Protein AF-00000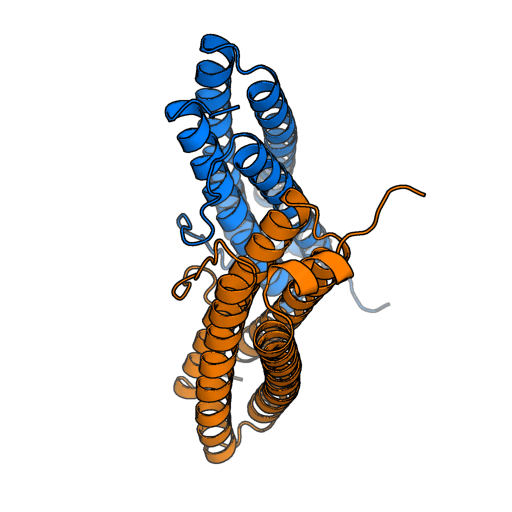00084934058 (afdb_homodimer)

Solvent-accessible surface area (backbone atoms only — not comparable to full-atom values): 16141 Å² total; per-residue (Å²): 104,80,53,56,67,71,56,51,49,43,48,38,51,51,30,17,47,25,54,24,46,24,42,32,28,42,51,50,16,51,53,29,41,75,72,50,30,46,58,53,14,55,52,34,38,51,52,18,52,53,28,47,52,52,31,49,55,43,40,52,52,32,45,63,25,70,46,78,67,58,72,69,57,60,59,88,53,56,80,44,93,45,71,68,44,34,43,51,38,54,38,50,56,38,53,53,45,45,54,53,32,55,57,39,32,54,54,22,52,75,68,65,37,55,69,62,23,50,52,35,51,54,52,39,56,50,40,52,51,52,40,52,52,37,53,50,54,52,49,50,29,70,72,59,34,62,69,57,45,48,62,73,30,48,74,72,88,128,104,82,52,54,68,70,56,52,49,43,49,39,50,51,32,16,47,24,54,26,45,25,42,33,28,43,52,50,15,52,51,31,41,75,72,49,30,46,58,53,16,53,53,34,39,51,52,18,52,51,29,47,51,52,30,50,54,41,40,52,52,32,44,65,25,70,46,78,67,58,71,69,57,62,59,88,55,58,80,44,93,46,71,68,44,33,44,51,37,54,36,49,55,37,53,53,45,45,53,53,34,54,58,36,31,54,54,21,52,75,69,65,38,57,70,63,22,52,53,35,51,54,51,38,56,50,40,52,51,53,40,51,52,37,53,51,52,52,50,50,29,71,74,58,34,64,69,57,45,51,61,73,31,47,75,72,90,128

Organism: Streptomyces venezuelae (strain ATCC 10712 / CBS 650.69 / DSM 40230 / JCM 4526 / NBRC 13096 / PD 04745) (NCBI:txid953739)

Secondary structure (DSSP, 8-state):
-PPPHHHHHHHHHHHHHHHHHHHHHHHHHHHHHHTT-HHHHHHHHHHHHHHHHHHHHHHHHHHHTT-----S---PPP--SSHHHHHHHHHHHHHHHHHHHHHHHHHHHHTT-HHHHHHHHHHHHHHHHHHHHHHHHHHHHHHH-HHHHHHTT-----/-PPPHHHHHHHHHHHHHHHHHHHHHHHHHHHHHHTT-HHHHHHHHHHHHHHHHHHHHHHHHHHHTT-----S---PPP--SSHHHHHHHHHHHHHHHHHHHHHHHHHHHHTT-HHHHHHHHHHHHHHHHHHHHHHHHHHHHHHH-HHHHHHTT-----

Nearest PDB structures (foldseek):
  4am2-assembly1_A  TM=9.867E-01  e=5.322E-14  Blastochloris viridis
  5d8r-assembly1_B-2  TM=9.868E-01  e=1.430E-13  Pseudomonas aeruginosa PAO1
  3fvb-assembly1_A  TM=9.922E-01  e=1.502E-13  Brucella abortus 2308
  8sqq-assembly1_A  TM=9.913E-01  e=1.742E-13  Brucella abortus 2308
  1jgc-assembly1_A  TM=9.912E-01  e=2.856E-13  Rhodobacter capsulatus

Sequence (316 aa):
MQGDPEVLEFLNEQLTGELTAINQYWLHYRIQDNKGWTKLAKYTREESIDEMKHADKLTERILMLDGLPNYQRLFHVRVGQTITEMFQADRQVEVEAIDRLKRGIEVMRAKGDITSANLFEEILADEEHHIDYLDTQLELIESLGEALYISTLIEQPSMQGDPEVLEFLNEQLTGELTAINQYWLHYRIQDNKGWTKLAKYTREESIDEMKHADKLTERILMLDGLPNYQRLFHVRVGQTITEMFQADRQVEVEAIDRLKRGIEVMRAKGDITSANLFEEILADEEHHIDYLDTQLELIESLGEALYISTLIEQPS

Radius of gyration: 21.14 Å; Cα contacts (8 Å, |Δi|>4): 412; chains: 2; bounding box: 51×58×50 Å

Structure (mmCIF, N/CA/C/O backbone):
data_AF-0000000084934058-model_v1
#
loop_
_entity.id
_entity.type
_entity.pdbx_description
1 polymer Bacterioferritin
#
loop_
_atom_site.group_PDB
_atom_site.id
_atom_site.type_symbol
_atom_site.label_atom_id
_atom_site.label_alt_id
_atom_site.label_comp_id
_atom_site.label_asym_id
_atom_site.label_entity_id
_atom_site.label_seq_id
_atom_site.pdbx_PDB_ins_code
_atom_site.Cartn_x
_atom_site.Cartn_y
_atom_site.Cartn_z
_atom_site.occupancy
_atom_site.B_iso_or_equiv
_atom_site.auth_seq_id
_atom_site.auth_comp_id
_atom_site.auth_asym_id
_atom_site.auth_atom_id
_atom_site.pdbx_PDB_model_num
ATOM 1 N N . MET A 1 1 ? -9.562 22.734 12.711 1 66.88 1 MET A N 1
ATOM 2 C CA . MET A 1 1 ? -10.703 22.188 13.445 1 66.88 1 MET A CA 1
ATOM 3 C C . MET A 1 1 ? -10.398 20.797 13.969 1 66.88 1 MET A C 1
ATOM 5 O O . MET A 1 1 ? -9.789 19.984 13.273 1 66.88 1 MET A O 1
ATOM 9 N N . GLN A 1 2 ? -10.406 20.656 15.25 1 86.88 2 GLN A N 1
ATOM 10 C CA . GLN A 1 2 ? -10.055 19.406 15.891 1 86.88 2 GLN A CA 1
ATOM 11 C C . GLN A 1 2 ? -11.156 18.359 15.711 1 86.88 2 GLN A C 1
ATOM 13 O O . GLN A 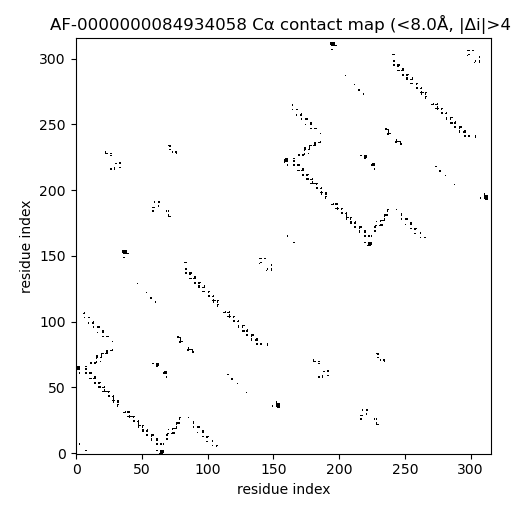1 2 ? -12.328 18.641 16 1 86.88 2 GLN A O 1
ATOM 18 N N . GLY A 1 3 ? -10.766 17.297 15.078 1 89.94 3 GLY A N 1
ATOM 19 C CA . GLY A 1 3 ? -11.734 16.25 14.797 1 89.94 3 GLY A CA 1
ATOM 20 C C . GLY A 1 3 ? -12.242 15.547 16.047 1 89.94 3 GLY A C 1
ATOM 21 O O . GLY A 1 3 ? -11.523 15.453 17.031 1 89.94 3 GLY A O 1
ATOM 22 N N . ASP A 1 4 ? -13.555 15.234 16.031 1 97.44 4 ASP A N 1
ATOM 23 C CA . ASP A 1 4 ? -14.117 14.383 17.078 1 97.44 4 ASP A CA 1
ATOM 24 C C . ASP A 1 4 ? -13.375 13.055 17.156 1 97.44 4 ASP A C 1
ATOM 26 O O . ASP A 1 4 ? -13.141 12.398 16.141 1 97.44 4 ASP A O 1
ATOM 30 N N . PRO A 1 5 ? -12.969 12.648 18.375 1 97.81 5 PRO A N 1
ATOM 31 C CA . PRO A 1 5 ? -12.156 11.445 18.516 1 97.81 5 PRO A CA 1
ATOM 32 C C . PRO A 1 5 ? -12.844 10.195 17.953 1 97.81 5 PRO A C 1
ATOM 34 O O . PRO A 1 5 ? -12.188 9.328 17.375 1 97.81 5 PRO A O 1
ATOM 37 N N . GLU A 1 6 ? -14.117 10.086 18.172 1 98.44 6 GLU A N 1
ATOM 38 C CA . GLU A 1 6 ? -14.828 8.914 17.672 1 98.44 6 GLU A CA 1
ATOM 39 C C . GLU A 1 6 ? -14.898 8.914 16.141 1 98.44 6 GLU A C 1
ATOM 41 O O . GLU A 1 6 ? -14.797 7.863 15.516 1 98.44 6 GLU A O 1
ATOM 46 N N . VAL A 1 7 ? -15.086 10.078 15.531 1 98.62 7 VAL A N 1
ATOM 47 C CA . VAL A 1 7 ? -15.086 10.211 14.078 1 98.62 7 VAL A CA 1
ATOM 48 C C . VAL A 1 7 ? -13.711 9.828 13.523 1 98.62 7 VAL A C 1
ATOM 50 O O . VAL A 1 7 ? -13.617 9.062 12.562 1 98.62 7 VAL A O 1
ATOM 53 N N . LEU A 1 8 ? -12.641 10.297 14.195 1 98.69 8 LEU A N 1
ATOM 54 C CA . LEU A 1 8 ? -11.281 10 13.758 1 98.69 8 LEU A CA 1
ATOM 55 C C . LEU A 1 8 ? -11 8.5 13.852 1 98.69 8 LEU A C 1
ATOM 57 O O . LEU A 1 8 ? -10.281 7.945 13.016 1 98.69 8 LEU A O 1
ATOM 61 N N . GLU A 1 9 ? -11.578 7.898 14.828 1 98.62 9 GLU A N 1
ATOM 62 C CA . GLU A 1 9 ? -11.414 6.457 14.969 1 98.62 9 GLU A CA 1
ATOM 63 C C . GLU A 1 9 ? -12.039 5.707 13.797 1 98.62 9 GLU A C 1
ATOM 65 O O . GLU A 1 9 ? -11.445 4.777 13.25 1 98.62 9 GLU A O 1
ATOM 70 N N . PHE A 1 10 ? -13.219 6.102 13.391 1 98.81 10 PHE A N 1
ATOM 71 C CA . PHE A 1 10 ? -13.891 5.477 12.258 1 98.81 10 PHE A CA 1
ATOM 72 C C . PHE A 1 10 ? -13.125 5.727 10.961 1 98.81 10 PHE A C 1
ATOM 74 O O . PHE A 1 10 ? -12.992 4.832 10.133 1 98.81 10 PHE A O 1
ATOM 81 N N . LEU A 1 11 ? -12.664 6.945 10.766 1 98.88 11 LEU A N 1
ATOM 82 C CA . LEU A 1 11 ? -11.883 7.262 9.578 1 98.88 11 LEU A CA 1
ATOM 83 C C . LEU A 1 11 ? -10.641 6.383 9.492 1 98.88 11 LEU A C 1
ATOM 85 O O . LEU A 1 11 ? -10.359 5.805 8.438 1 98.88 11 LEU A O 1
ATOM 89 N N . ASN A 1 12 ? -10 6.223 10.602 1 98.88 12 ASN A N 1
ATOM 90 C CA . ASN A 1 12 ? -8.781 5.422 10.609 1 98.88 12 ASN A CA 1
ATOM 91 C C . ASN A 1 12 ? -9.086 3.934 10.469 1 98.88 12 ASN A C 1
ATOM 93 O O . ASN A 1 12 ? -8.312 3.191 9.859 1 98.88 12 ASN A O 1
ATOM 97 N N . GLU A 1 13 ? -10.18 3.49 11.031 1 98.88 13 GLU A N 1
ATOM 98 C CA . GLU A 1 13 ? -10.562 2.094 10.844 1 98.88 13 GLU A CA 1
ATOM 99 C C . GLU A 1 13 ? -10.852 1.786 9.375 1 98.88 13 GLU A C 1
ATOM 101 O O . GLU A 1 13 ? -10.43 0.749 8.859 1 98.88 13 GLU A O 1
ATOM 106 N N . GLN A 1 14 ? -11.562 2.676 8.758 1 98.94 14 GLN A N 1
ATOM 107 C CA . GLN A 1 14 ? -11.836 2.479 7.34 1 98.94 14 GLN A CA 1
ATOM 108 C C . GLN A 1 14 ? -10.562 2.578 6.512 1 98.94 14 GLN A C 1
ATOM 110 O O . GLN A 1 14 ? -10.398 1.86 5.52 1 98.94 14 GLN A O 1
ATOM 115 N N . LEU A 1 15 ? -9.641 3.502 6.895 1 98.94 15 LEU A N 1
ATOM 116 C CA . LEU A 1 15 ? -8.336 3.57 6.234 1 98.94 15 LEU A CA 1
ATOM 117 C C . LEU A 1 15 ? -7.613 2.229 6.32 1 98.94 15 LEU A C 1
ATOM 119 O O . LEU A 1 15 ? -7.109 1.727 5.312 1 98.94 15 LEU A O 1
ATOM 123 N N . THR A 1 16 ? -7.633 1.639 7.5 1 98.88 16 THR A N 1
ATOM 124 C CA . THR A 1 16 ? -7.039 0.318 7.672 1 98.88 16 THR A CA 1
ATOM 125 C C . THR A 1 16 ? -7.688 -0.695 6.738 1 98.88 16 THR A C 1
ATOM 127 O O . THR A 1 16 ? -7 -1.52 6.129 1 98.88 16 THR A O 1
ATOM 130 N N . GLY A 1 17 ? -8.992 -0.606 6.645 1 98.81 17 GLY A N 1
ATOM 131 C CA . GLY A 1 17 ? -9.711 -1.473 5.73 1 98.81 17 GLY A CA 1
ATOM 132 C C . GLY A 1 17 ? -9.297 -1.29 4.281 1 98.81 17 GLY A C 1
ATOM 133 O O . GLY A 1 17 ? -9.086 -2.27 3.562 1 98.81 17 GLY A O 1
ATOM 134 N N . GLU A 1 18 ? -9.164 -0.07 3.857 1 98.94 18 GLU A N 1
ATOM 135 C CA . GLU A 1 18 ? -8.773 0.211 2.48 1 98.94 18 GLU A CA 1
ATOM 136 C C . GLU A 1 18 ? -7.344 -0.257 2.207 1 98.94 18 GLU A C 1
ATOM 138 O O . GLU A 1 18 ? -7.07 -0.844 1.159 1 98.94 18 GLU A O 1
ATOM 143 N N . LEU A 1 19 ? -6.426 0.036 3.139 1 98.81 19 LEU A N 1
ATOM 144 C CA . LEU A 1 19 ? -5.047 -0.422 2.99 1 98.81 19 LEU A CA 1
ATOM 145 C C . LEU A 1 19 ? -4.992 -1.94 2.867 1 98.81 19 LEU A C 1
ATOM 147 O O . LEU A 1 19 ? -4.227 -2.475 2.061 1 98.81 19 LEU A O 1
ATOM 151 N N . THR A 1 20 ? -5.809 -2.656 3.605 1 98.88 20 THR A N 1
ATOM 152 C CA . THR A 1 20 ? -5.91 -4.109 3.525 1 98.88 20 THR A CA 1
ATOM 153 C C . THR A 1 20 ? -6.418 -4.539 2.152 1 98.88 20 THR A C 1
ATOM 155 O O . THR A 1 20 ? -5.848 -5.434 1.524 1 98.88 20 THR A O 1
ATOM 158 N N . ALA A 1 21 ? -7.488 -3.857 1.722 1 98.81 21 ALA A N 1
ATOM 159 C CA . ALA A 1 21 ? -8.094 -4.184 0.432 1 98.81 21 ALA A CA 1
ATOM 160 C C . ALA A 1 21 ? -7.109 -3.939 -0.71 1 98.81 21 ALA A C 1
ATOM 162 O O . ALA A 1 21 ? -7.031 -4.734 -1.649 1 98.81 21 ALA A O 1
ATOM 163 N N . ILE A 1 22 ? -6.359 -2.859 -0.662 1 98.75 22 ILE A N 1
ATOM 164 C CA . ILE A 1 22 ? -5.355 -2.541 -1.668 1 98.75 22 ILE A CA 1
ATOM 165 C C . ILE A 1 22 ? -4.375 -3.705 -1.809 1 98.75 22 ILE A C 1
ATOM 167 O O . ILE A 1 22 ? -4.148 -4.203 -2.914 1 98.75 22 ILE A O 1
ATOM 171 N N . ASN A 1 23 ? -3.855 -4.137 -0.67 1 98.62 23 ASN A N 1
ATOM 172 C CA . ASN A 1 23 ? -2.875 -5.219 -0.667 1 98.62 23 ASN A CA 1
ATOM 173 C C . ASN A 1 23 ? -3.479 -6.523 -1.179 1 98.62 23 ASN A C 1
ATOM 175 O O . ASN A 1 23 ? -2.854 -7.234 -1.969 1 98.62 23 ASN A O 1
ATOM 179 N N . GLN A 1 24 ? -4.668 -6.832 -0.733 1 98.75 24 GLN A N 1
ATOM 180 C CA . GLN A 1 24 ? -5.34 -8.062 -1.119 1 98.75 24 GLN A CA 1
ATOM 181 C C . GLN A 1 24 ? -5.613 -8.094 -2.621 1 98.75 24 GLN A C 1
ATOM 183 O O . GLN A 1 24 ? -5.281 -9.07 -3.297 1 98.75 24 GLN A O 1
ATOM 188 N N . TYR A 1 25 ? -6.18 -6.996 -3.154 1 98.69 25 TYR A N 1
ATOM 189 C CA . TYR A 1 25 ? -6.477 -6.906 -4.578 1 98.69 25 TYR A CA 1
ATOM 190 C C . TYR A 1 25 ? -5.199 -6.961 -5.406 1 98.69 25 TYR A C 1
ATOM 192 O O . TYR A 1 25 ? -5.164 -7.59 -6.465 1 98.69 25 TYR A O 1
ATOM 200 N N . TRP A 1 26 ? -4.188 -6.293 -4.969 1 98.44 26 TRP A N 1
ATOM 201 C CA . TRP A 1 26 ? -2.943 -6.285 -5.73 1 98.44 26 TRP A CA 1
ATOM 202 C C . TRP A 1 26 ? -2.344 -7.688 -5.805 1 98.44 26 TRP A C 1
ATOM 204 O O . TRP A 1 26 ? -1.904 -8.125 -6.871 1 98.44 26 TRP A O 1
ATOM 214 N N . LEU A 1 27 ? -2.328 -8.375 -4.664 1 98.56 27 LEU A N 1
ATOM 215 C CA . LEU A 1 27 ? -1.787 -9.734 -4.652 1 98.56 27 LEU A CA 1
ATOM 216 C C . LEU A 1 27 ? -2.609 -10.648 -5.551 1 98.56 27 LEU A C 1
ATOM 218 O O . LEU A 1 27 ? -2.051 -11.422 -6.336 1 98.56 27 LEU A O 1
ATOM 222 N N . HIS A 1 28 ? -3.945 -10.555 -5.473 1 98.69 28 HIS A N 1
ATOM 223 C CA . HIS A 1 28 ? -4.793 -11.359 -6.34 1 98.69 28 HIS A CA 1
ATOM 224 C C . HIS A 1 28 ? -4.547 -11.031 -7.809 1 98.69 28 HIS A C 1
ATOM 226 O O . HIS A 1 28 ? -4.469 -11.938 -8.648 1 98.69 28 HIS A O 1
ATOM 232 N N . TYR A 1 29 ? -4.473 -9.719 -8.133 1 98.5 29 TYR A N 1
ATOM 233 C CA . TYR A 1 29 ? -4.133 -9.297 -9.492 1 98.5 29 TYR A CA 1
ATOM 234 C C . TYR A 1 29 ? -2.875 -10.008 -9.977 1 98.5 29 TYR A C 1
ATOM 236 O O . TYR A 1 29 ? -2.867 -10.594 -11.07 1 98.5 29 TYR A O 1
ATOM 244 N N . ARG A 1 30 ? -1.831 -10.094 -9.195 1 98.19 30 ARG A N 1
ATOM 245 C CA . ARG A 1 30 ? -0.552 -10.648 -9.625 1 98.19 30 ARG A CA 1
ATOM 246 C C . ARG A 1 30 ? -0.625 -12.164 -9.742 1 98.19 30 ARG A C 1
ATOM 248 O O . ARG A 1 30 ? -0.029 -12.75 -10.648 1 98.19 30 ARG A O 1
ATOM 255 N N . ILE A 1 31 ? -1.336 -12.805 -8.812 1 97.75 31 ILE A N 1
ATOM 256 C CA . ILE A 1 31 ? -1.532 -14.242 -8.922 1 97.75 31 ILE A CA 1
ATOM 257 C C . ILE A 1 31 ? -2.293 -14.57 -10.203 1 97.75 31 ILE A C 1
ATOM 259 O O . ILE A 1 31 ? -1.902 -15.469 -10.953 1 97.75 31 ILE A O 1
ATOM 263 N N . GLN A 1 32 ? -3.379 -13.797 -10.461 1 96.88 32 GLN A N 1
ATOM 264 C CA . GLN A 1 32 ? -4.176 -13.992 -11.672 1 96.88 32 GLN A CA 1
ATOM 265 C C . GLN A 1 32 ? -3.328 -13.805 -12.922 1 96.88 32 GLN A C 1
ATOM 267 O O . GLN A 1 32 ? -3.398 -14.609 -13.852 1 96.88 32 GLN A O 1
ATOM 272 N N . ASP A 1 33 ? -2.58 -12.766 -12.914 1 96 33 ASP A N 1
ATOM 273 C CA . ASP A 1 33 ? -1.712 -12.477 -14.047 1 96 33 ASP A CA 1
ATOM 274 C C . ASP A 1 33 ? -0.703 -13.602 -14.266 1 96 33 ASP A C 1
ATOM 276 O O . ASP A 1 33 ? -0.488 -14.047 -15.398 1 96 33 ASP A O 1
ATOM 280 N N . ASN A 1 34 ? -0.117 -14.117 -13.188 1 95.31 34 ASN A N 1
ATOM 281 C CA . ASN A 1 34 ? 0.865 -15.195 -13.234 1 95.31 34 ASN A CA 1
ATOM 282 C C . ASN A 1 34 ? 0.249 -16.484 -13.75 1 95.31 34 ASN A C 1
ATOM 284 O O . ASN A 1 34 ? 0.932 -17.297 -14.383 1 95.31 34 ASN A O 1
ATOM 288 N N . LYS A 1 35 ? -1.025 -16.625 -13.531 1 93.81 35 LYS A N 1
ATOM 289 C CA . LYS A 1 35 ? -1.731 -17.828 -13.945 1 93.81 35 LYS A CA 1
ATOM 290 C C . LYS A 1 35 ? -2.271 -17.688 -15.367 1 93.81 35 LYS A C 1
ATOM 292 O O . LYS A 1 35 ? -2.896 -18.609 -15.891 1 93.81 35 LYS A O 1
ATOM 297 N N . GLY A 1 36 ? -2.145 -16.531 -15.953 1 93.38 36 GLY A N 1
ATOM 298 C CA . GLY A 1 36 ? -2.559 -16.312 -17.328 1 93.38 36 GLY A CA 1
ATOM 299 C C . GLY A 1 36 ? -3.994 -15.844 -17.453 1 93.38 36 GLY A C 1
ATOM 300 O O . GLY A 1 36 ? -4.547 -15.805 -18.547 1 93.38 36 GLY A O 1
ATOM 301 N N . TRP A 1 37 ? -4.625 -15.5 -16.297 1 94.12 37 TRP A N 1
ATOM 302 C CA . TRP A 1 37 ? -5.977 -14.945 -16.328 1 94.12 37 TRP A CA 1
ATOM 303 C C . TRP A 1 37 ? -5.945 -13.438 -16.531 1 94.12 37 TRP A C 1
ATOM 305 O O . TRP A 1 37 ? -6.461 -12.68 -15.703 1 94.12 37 TRP A O 1
ATOM 315 N N . THR A 1 38 ? -5.477 -12.969 -17.672 1 94 38 THR A N 1
ATOM 316 C CA . THR A 1 38 ? -5.008 -11.602 -17.859 1 94 38 THR A CA 1
ATOM 317 C C . THR A 1 38 ? -6.176 -10.625 -17.859 1 94 38 THR A C 1
ATOM 319 O O . THR A 1 38 ? -6.059 -9.5 -17.359 1 94 38 THR A O 1
ATOM 322 N N . LYS A 1 39 ? -7.293 -11.008 -18.438 1 94.19 39 LYS A N 1
ATOM 323 C CA . LYS A 1 39 ? -8.453 -10.125 -18.438 1 94.19 39 LYS A CA 1
ATOM 324 C C . LYS A 1 39 ? -8.953 -9.875 -17.016 1 94.19 39 LYS A C 1
ATOM 326 O O . LYS A 1 39 ? -9.234 -8.734 -16.641 1 94.19 39 LYS A O 1
ATOM 331 N N . LEU A 1 40 ? -9.016 -10.906 -16.281 1 96.31 40 LEU A N 1
ATOM 332 C CA . LEU A 1 40 ? -9.422 -10.805 -14.891 1 96.31 40 LEU A CA 1
ATOM 333 C C . LEU A 1 40 ? -8.406 -10 -14.086 1 96.31 40 LEU A C 1
ATOM 335 O O . LEU A 1 40 ? -8.789 -9.172 -13.258 1 96.31 40 LEU A O 1
ATOM 339 N N . ALA A 1 41 ? -7.145 -10.273 -14.336 1 96.88 41 ALA A N 1
ATOM 340 C CA . ALA A 1 41 ? -6.066 -9.578 -13.641 1 96.88 41 ALA A CA 1
ATOM 341 C C . ALA A 1 41 ? -6.176 -8.07 -13.844 1 96.88 41 ALA A C 1
ATOM 343 O O . ALA A 1 41 ? -5.996 -7.293 -12.898 1 96.88 41 ALA A O 1
ATOM 344 N N . LYS A 1 42 ? -6.473 -7.652 -15.031 1 96.69 42 LYS A N 1
ATOM 345 C CA . LYS A 1 42 ? -6.613 -6.234 -15.344 1 96.69 42 LYS A CA 1
ATOM 346 C C . LYS A 1 42 ? -7.738 -5.602 -14.531 1 96.69 42 LYS A C 1
ATOM 348 O O . LYS A 1 42 ? -7.586 -4.496 -14.008 1 96.69 42 LYS A O 1
ATOM 353 N N . TYR A 1 43 ? -8.836 -6.289 -14.453 1 97.25 43 TYR A N 1
ATOM 354 C CA . TYR A 1 43 ? -9.961 -5.777 -13.672 1 97.25 43 TYR A CA 1
ATOM 355 C C . TYR A 1 43 ? -9.609 -5.688 -12.195 1 97.25 43 TYR A C 1
ATOM 357 O O . TYR A 1 43 ? -9.891 -4.68 -11.539 1 97.25 43 TYR A O 1
ATOM 365 N N . THR A 1 44 ? -9 -6.762 -11.664 1 98.19 44 THR A N 1
ATOM 366 C CA . THR A 1 44 ? -8.617 -6.812 -10.258 1 98.19 44 THR A CA 1
ATOM 367 C C . THR A 1 44 ? -7.629 -5.699 -9.93 1 98.19 44 THR A C 1
ATOM 369 O O . THR A 1 44 ? -7.719 -5.074 -8.867 1 98.19 44 THR A O 1
ATOM 372 N N . ARG A 1 45 ? -6.738 -5.426 -10.797 1 98.06 45 ARG A N 1
ATOM 373 C CA . ARG A 1 45 ? -5.801 -4.316 -10.633 1 98.06 45 ARG A CA 1
ATOM 374 C C . ARG A 1 45 ? -6.543 -2.988 -10.508 1 98.06 45 ARG A C 1
ATOM 376 O O . ARG A 1 45 ? -6.223 -2.174 -9.641 1 98.06 45 ARG A O 1
ATOM 383 N N . GLU A 1 46 ? -7.496 -2.789 -11.352 1 98.31 46 GLU A N 1
ATOM 384 C CA . GLU A 1 46 ? -8.289 -1.56 -11.312 1 98.31 46 GLU A CA 1
ATOM 385 C C . GLU A 1 46 ? -9.039 -1.426 -9.992 1 98.31 46 GLU A C 1
ATOM 387 O O . GLU A 1 46 ? -9.227 -0.316 -9.492 1 98.31 46 GLU A O 1
ATOM 392 N N . GLU A 1 47 ? -9.5 -2.553 -9.461 1 98 47 GLU A N 1
ATOM 393 C CA . GLU A 1 47 ? -10.148 -2.521 -8.156 1 98 47 GLU A CA 1
ATOM 394 C C . GLU A 1 47 ? -9.172 -2.064 -7.07 1 98 47 GLU A C 1
ATOM 396 O O . GLU A 1 47 ? -9.547 -1.318 -6.164 1 98 47 GLU A O 1
ATOM 401 N N . SER A 1 48 ? -7.93 -2.545 -7.137 1 98.25 48 SER A N 1
ATOM 402 C CA . SER A 1 48 ? -6.91 -2.119 -6.184 1 98.25 48 SER A CA 1
ATOM 403 C C . SER A 1 48 ? -6.668 -0.617 -6.27 1 98.25 48 SER A C 1
ATOM 405 O O . SER A 1 48 ? -6.5 0.049 -5.246 1 98.25 48 SER A O 1
ATOM 407 N N . ILE A 1 49 ? -6.684 -0.061 -7.465 1 97.75 49 ILE A N 1
ATOM 408 C CA . ILE A 1 49 ? -6.48 1.366 -7.688 1 97.75 49 ILE A CA 1
ATOM 409 C C . ILE A 1 49 ? -7.648 2.152 -7.094 1 97.75 49 ILE A C 1
ATOM 411 O O . ILE A 1 49 ? -7.445 3.201 -6.473 1 97.75 49 ILE A O 1
ATOM 415 N N . ASP A 1 50 ? -8.836 1.598 -7.246 1 98.19 50 ASP A N 1
ATOM 416 C CA . ASP A 1 50 ? -10.008 2.24 -6.66 1 98.19 50 ASP A CA 1
ATOM 417 C C . ASP A 1 50 ? -9.875 2.342 -5.141 1 98.19 50 ASP A C 1
ATOM 419 O O . ASP A 1 50 ? -10.188 3.377 -4.555 1 98.19 50 ASP A O 1
ATOM 423 N N . GLU A 1 51 ? -9.391 1.305 -4.52 1 98.81 51 GLU A N 1
ATOM 424 C CA . GLU A 1 51 ? -9.211 1.31 -3.07 1 98.81 51 GLU A CA 1
ATOM 425 C C . GLU A 1 51 ? -8.109 2.283 -2.656 1 98.81 51 GLU A C 1
ATOM 427 O O . GLU A 1 51 ? -8.172 2.873 -1.574 1 98.81 51 GLU A O 1
ATOM 432 N N . MET A 1 52 ? -7.133 2.463 -3.518 1 98.44 52 MET A N 1
ATOM 433 C CA . MET A 1 52 ? -6.09 3.447 -3.24 1 98.44 52 MET A CA 1
ATOM 434 C C . MET A 1 52 ? -6.664 4.859 -3.225 1 98.44 52 MET A C 1
ATOM 436 O O . MET A 1 52 ? -6.266 5.688 -2.402 1 98.44 52 MET A O 1
ATOM 440 N N . LYS A 1 53 ? -7.586 5.117 -4.109 1 98.62 53 LYS A N 1
ATOM 441 C CA . LYS A 1 53 ? -8.25 6.418 -4.117 1 98.62 53 LYS A CA 1
ATOM 442 C C . LYS A 1 53 ? -9.047 6.637 -2.838 1 98.62 53 LYS A C 1
ATOM 444 O O . LYS A 1 53 ? -9.062 7.738 -2.285 1 98.62 53 LYS A O 1
ATOM 449 N N . HIS A 1 54 ? -9.75 5.574 -2.385 1 98.88 54 HIS A N 1
ATOM 450 C CA . HIS A 1 54 ? -10.477 5.668 -1.122 1 98.88 54 HIS A CA 1
ATOM 451 C C . HIS A 1 54 ? -9.531 5.969 0.035 1 98.88 54 HIS A C 1
ATOM 453 O O . HIS A 1 54 ? -9.789 6.867 0.836 1 98.88 54 HIS A O 1
ATOM 459 N N . ALA A 1 55 ? -8.453 5.234 0.085 1 98.81 55 ALA A N 1
ATOM 460 C CA . ALA A 1 55 ? -7.465 5.43 1.146 1 98.81 55 ALA A CA 1
ATOM 461 C C . ALA A 1 55 ? -6.922 6.855 1.133 1 98.81 55 ALA A C 1
ATOM 463 O O . ALA A 1 55 ? -6.742 7.469 2.188 1 98.81 55 ALA A O 1
ATOM 464 N N . ASP A 1 56 ? -6.699 7.352 -0.043 1 98.62 56 ASP A N 1
ATOM 465 C CA . ASP A 1 56 ? -6.16 8.703 -0.194 1 98.62 56 ASP A CA 1
ATOM 466 C C . ASP A 1 56 ? -7.145 9.75 0.317 1 98.62 56 ASP A C 1
ATOM 468 O O . ASP A 1 56 ? -6.762 10.664 1.051 1 98.62 56 ASP A O 1
ATOM 472 N N . LYS A 1 57 ? -8.391 9.609 -0.039 1 98.81 57 LYS A N 1
ATOM 473 C CA . LYS A 1 57 ? -9.422 10.531 0.42 1 98.81 57 LYS A CA 1
ATOM 474 C C . LYS A 1 57 ? -9.562 10.484 1.938 1 98.81 57 LYS A C 1
ATOM 476 O O . LYS A 1 57 ? -9.727 11.523 2.584 1 98.81 57 LYS A O 1
ATOM 481 N N . LEU A 1 58 ? -9.508 9.32 2.469 1 98.94 58 LEU A N 1
ATOM 482 C CA . LEU A 1 58 ? -9.602 9.156 3.914 1 98.94 58 LEU A CA 1
ATOM 483 C C . LEU A 1 58 ? -8.422 9.828 4.609 1 98.94 58 LEU A C 1
ATOM 485 O O . LEU A 1 58 ? -8.594 10.508 5.621 1 98.94 58 LEU A O 1
ATOM 489 N N . THR A 1 59 ? -7.246 9.648 4.055 1 98.81 59 THR A N 1
ATOM 490 C CA . THR A 1 59 ? -6.035 10.227 4.621 1 98.81 59 THR A CA 1
ATOM 491 C C . THR A 1 59 ? -6.125 11.75 4.652 1 98.81 59 THR A C 1
ATOM 493 O O . THR A 1 59 ? -5.828 12.375 5.672 1 98.81 59 THR A O 1
ATOM 496 N N . GLU A 1 60 ? -6.551 12.266 3.557 1 98.19 60 GLU A N 1
ATOM 497 C CA . GLU A 1 60 ? -6.715 13.711 3.471 1 98.19 60 GLU A CA 1
ATOM 498 C C . GLU A 1 60 ? -7.695 14.219 4.523 1 98.19 60 GLU A C 1
ATOM 500 O O . GLU A 1 60 ? -7.43 15.211 5.203 1 98.19 60 GLU A O 1
ATOM 505 N N . ARG A 1 61 ? -8.812 13.555 4.695 1 98.81 61 ARG A N 1
ATOM 506 C CA . ARG A 1 61 ? -9.836 13.977 5.652 1 98.81 61 ARG A CA 1
ATOM 507 C C . ARG A 1 61 ? -9.305 13.922 7.078 1 98.81 61 ARG A C 1
ATOM 509 O O . ARG A 1 61 ? -9.539 14.844 7.867 1 98.81 61 ARG A O 1
ATOM 516 N N . ILE A 1 62 ? -8.578 12.883 7.395 1 98.75 62 ILE A N 1
ATOM 517 C CA . ILE A 1 62 ? -8.016 12.719 8.727 1 98.75 62 ILE A CA 1
ATOM 518 C C . ILE A 1 62 ? -7.059 13.875 9.023 1 98.75 62 ILE A C 1
ATOM 520 O O . ILE A 1 62 ? -7.113 14.477 10.102 1 98.75 62 ILE A O 1
ATOM 524 N N . LEU A 1 63 ? -6.227 14.203 8.055 1 98 63 LEU A N 1
ATOM 525 C CA . LEU A 1 63 ? -5.258 15.281 8.227 1 98 63 LEU A CA 1
ATOM 526 C C . LEU A 1 63 ? -5.961 16.625 8.375 1 98 63 LEU A C 1
ATOM 528 O O . LEU A 1 63 ? -5.566 17.453 9.203 1 98 63 LEU A O 1
ATOM 532 N N . MET A 1 64 ? -6.984 16.812 7.645 1 97.06 64 MET A N 1
ATOM 533 C CA . MET A 1 64 ? -7.738 18.062 7.723 1 97.06 64 MET A CA 1
ATOM 534 C C . MET A 1 64 ? -8.352 18.234 9.102 1 97.06 64 MET A C 1
ATOM 536 O O . MET A 1 64 ? -8.539 19.375 9.562 1 97.06 64 MET A O 1
ATOM 540 N N . LEU A 1 65 ? -8.664 17.172 9.75 1 97.94 65 LEU A N 1
ATOM 541 C CA . LEU A 1 65 ? -9.266 17.188 11.086 1 97.94 65 LEU A CA 1
ATOM 542 C C . LEU A 1 65 ? -8.188 17.172 12.164 1 97.94 65 LEU A C 1
ATOM 544 O O . LEU A 1 65 ? -8.477 16.875 13.328 1 97.94 65 LEU A O 1
ATOM 548 N N . ASP A 1 66 ? -6.961 17.344 11.766 1 96.69 66 ASP A N 1
ATOM 549 C CA . ASP A 1 66 ? -5.789 17.406 12.633 1 96.69 66 ASP A CA 1
ATOM 550 C C . ASP A 1 66 ? -5.539 16.047 13.297 1 96.69 66 ASP A C 1
ATOM 552 O O . ASP A 1 66 ? -5.039 15.984 14.422 1 96.69 66 ASP A O 1
ATOM 556 N N . GLY A 1 67 ? -6.07 14.992 12.594 1 97.38 67 GLY A N 1
ATOM 557 C CA . GLY A 1 67 ? -5.758 13.633 13.023 1 97.38 67 GLY A CA 1
ATOM 558 C C . GLY A 1 67 ? -4.5 13.078 12.383 1 97.38 67 GLY A C 1
ATOM 559 O O . GLY A 1 67 ? -3.865 13.758 11.57 1 97.38 67 GLY A O 1
ATOM 560 N N . LEU A 1 68 ? -4.141 11.891 12.797 1 96.12 68 LEU A N 1
ATOM 561 C CA . LEU A 1 68 ? -3 11.18 12.227 1 96.12 68 LEU A CA 1
ATOM 562 C C . LEU A 1 68 ? -3.449 9.891 11.547 1 96.12 68 LEU A C 1
ATOM 564 O O . LEU A 1 68 ? -3.887 8.953 12.211 1 96.12 68 LEU A O 1
ATOM 568 N N . PRO A 1 69 ? -3.35 9.859 10.219 1 98.44 69 PRO A N 1
ATOM 569 C CA . PRO A 1 69 ? -3.68 8.609 9.531 1 98.44 69 PRO A CA 1
ATOM 570 C C . PRO A 1 69 ? -2.773 7.449 9.938 1 98.44 69 PRO A C 1
ATOM 572 O O . PRO A 1 69 ? -1.552 7.613 10.016 1 98.44 69 PRO A O 1
ATOM 575 N N . ASN A 1 70 ? -3.283 6.328 10.234 1 98.38 70 ASN A N 1
ATOM 576 C CA . ASN A 1 70 ? -2.51 5.16 10.641 1 98.38 70 ASN A CA 1
ATOM 577 C C . ASN A 1 70 ? -2.189 4.254 9.453 1 98.38 70 ASN A C 1
ATOM 579 O O . ASN A 1 70 ? -3.068 3.559 8.945 1 98.38 70 ASN A O 1
ATOM 583 N N . TYR A 1 71 ? -0.941 4.188 9.094 1 98.5 71 TYR A N 1
ATOM 584 C CA . TYR A 1 71 ? -0.487 3.389 7.957 1 98.5 71 TYR A CA 1
ATOM 585 C C . TYR A 1 71 ? 0.277 2.156 8.43 1 98.5 71 TYR A C 1
ATOM 587 O O . TYR A 1 71 ? 0.921 1.476 7.625 1 98.5 71 TYR A O 1
ATOM 595 N N . GLN A 1 72 ? 0.214 1.878 9.75 1 97.88 72 GLN A N 1
ATOM 596 C CA . GLN A 1 72 ? 0.928 0.75 10.336 1 97.88 72 GLN A CA 1
ATOM 597 C C . GLN A 1 72 ? 0.019 -0.469 10.469 1 97.88 72 GLN A C 1
ATOM 599 O O . GLN A 1 72 ? 0.498 -1.604 10.531 1 97.88 72 GLN A O 1
ATOM 604 N N . ARG A 1 73 ? -1.21 -0.215 10.469 1 97.19 73 ARG A N 1
ATOM 605 C CA . ARG A 1 73 ? -2.16 -1.271 10.797 1 97.19 73 ARG A CA 1
ATOM 606 C C . ARG A 1 73 ? -2.801 -1.849 9.539 1 97.19 73 ARG A C 1
ATOM 608 O O . ARG A 1 73 ? -3.148 -1.108 8.617 1 97.19 73 ARG A O 1
ATOM 615 N N . LEU A 1 74 ? -2.939 -3.145 9.477 1 98.31 74 LEU A N 1
ATOM 616 C CA . LEU A 1 74 ? -3.721 -3.898 8.508 1 98.31 74 LEU A CA 1
ATOM 617 C C . LEU A 1 74 ? -4.664 -4.871 9.203 1 98.31 74 LEU A C 1
ATOM 619 O O . LEU A 1 74 ? -4.355 -5.379 10.281 1 98.31 74 LEU A O 1
ATOM 623 N N . PHE A 1 75 ? -5.809 -5.031 8.617 1 98.44 75 PHE A N 1
ATOM 624 C CA . PHE A 1 75 ? -6.57 -6.223 8.977 1 98.44 75 PHE A CA 1
ATOM 625 C C . PHE A 1 75 ? -5.988 -7.461 8.297 1 98.44 75 PHE A C 1
ATOM 627 O O . PHE A 1 75 ? -4.844 -7.441 7.844 1 98.44 75 PHE A O 1
ATOM 634 N N . HIS A 1 76 ? -6.707 -8.531 8.391 1 97.94 76 HIS A N 1
ATOM 635 C CA . HIS A 1 76 ? -6.234 -9.781 7.812 1 97.94 76 HIS A CA 1
ATOM 636 C C . HIS A 1 76 ? -6.344 -9.758 6.293 1 97.94 76 HIS A C 1
ATOM 638 O O . HIS A 1 76 ? -7.438 -9.57 5.746 1 97.94 76 HIS A O 1
ATOM 644 N N . VAL A 1 77 ? -5.203 -9.891 5.609 1 98.44 77 VAL A N 1
ATOM 645 C CA . VAL A 1 77 ? -5.18 -10.047 4.16 1 98.44 77 VAL A CA 1
ATOM 646 C C . VAL A 1 77 ? -5.477 -11.492 3.785 1 98.44 77 VAL A C 1
ATOM 648 O O . VAL A 1 77 ? -4.707 -12.398 4.117 1 98.44 77 VAL A O 1
ATOM 651 N N . ARG A 1 78 ? -6.551 -11.75 3.105 1 98.19 78 ARG A N 1
ATOM 652 C CA . ARG A 1 78 ? -6.957 -13.086 2.684 1 98.19 78 ARG A CA 1
ATOM 653 C C . ARG A 1 78 ? -6.512 -13.375 1.254 1 98.19 78 ARG A C 1
ATOM 655 O O . ARG A 1 78 ? -6.844 -12.625 0.334 1 98.19 78 ARG A O 1
ATOM 662 N N . VAL A 1 79 ? -5.855 -14.391 1.132 1 96.56 79 VAL A N 1
ATOM 663 C CA . VAL A 1 79 ? -5.367 -14.742 -0.197 1 96.56 79 VAL A CA 1
ATOM 664 C C . VAL A 1 79 ? -6.023 -16.031 -0.662 1 96.56 79 VAL A C 1
ATOM 666 O O . VAL A 1 79 ? -5.969 -17.062 0.035 1 96.56 79 VAL A O 1
ATOM 669 N N . GLY A 1 80 ? -6.688 -15.922 -1.783 1 96.81 80 GLY A N 1
ATOM 670 C CA . GLY A 1 80 ? -7.242 -17.109 -2.408 1 96.81 80 GLY A CA 1
ATOM 671 C C . GLY A 1 80 ? -6.285 -17.781 -3.379 1 96.81 80 GLY A C 1
ATOM 672 O O . GLY A 1 80 ? -5.531 -17.094 -4.078 1 96.81 80 GLY A O 1
ATOM 673 N N . GLN A 1 81 ? -6.348 -19.172 -3.494 1 91 81 GLN A N 1
ATOM 674 C CA . GLN A 1 81 ? -5.508 -19.922 -4.422 1 91 81 GLN A CA 1
ATOM 675 C C . GLN A 1 81 ? -6.273 -20.281 -5.695 1 91 81 GLN A C 1
ATOM 677 O O . GLN A 1 81 ? -5.672 -20.609 -6.719 1 91 81 GLN A O 1
ATOM 682 N N . THR A 1 82 ? -7.559 -20.312 -5.574 1 96.12 82 THR A N 1
ATOM 683 C CA . THR A 1 82 ? -8.438 -20.484 -6.727 1 96.12 82 THR A CA 1
ATOM 684 C C . THR A 1 82 ? -9.219 -19.188 -7 1 96.12 82 THR A C 1
ATOM 686 O O . THR A 1 82 ? -9.289 -18.312 -6.141 1 96.12 82 THR A O 1
ATOM 689 N N . ILE A 1 83 ? -9.75 -19.125 -8.18 1 96.25 83 ILE A N 1
ATOM 690 C CA . ILE A 1 83 ? -10.5 -17.922 -8.547 1 96.25 83 ILE A CA 1
ATOM 691 C C . ILE A 1 83 ? -11.703 -17.766 -7.613 1 96.25 83 ILE A C 1
ATOM 693 O O . ILE A 1 83 ? -12.031 -16.656 -7.199 1 96.25 83 ILE A O 1
ATOM 697 N N . THR A 1 84 ? -12.375 -18.859 -7.312 1 98.25 84 THR A N 1
ATOM 698 C CA . THR A 1 84 ? -13.508 -18.828 -6.391 1 98.25 84 THR A CA 1
ATOM 699 C C . THR A 1 84 ? -13.078 -18.297 -5.023 1 98.25 84 THR A C 1
ATOM 701 O O . THR A 1 84 ? -13.719 -17.406 -4.469 1 98.25 84 THR A O 1
ATOM 704 N N . GLU A 1 85 ? -12 -18.828 -4.531 1 98.44 85 GLU A N 1
ATO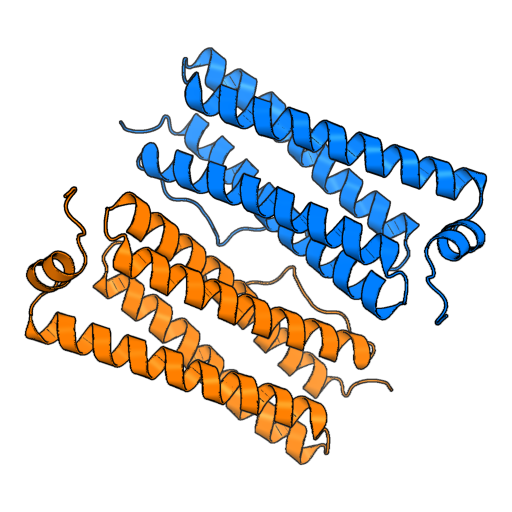M 705 C CA . GLU A 1 85 ? -11.492 -18.375 -3.238 1 98.44 85 GLU A CA 1
ATOM 706 C C . GLU A 1 85 ? -11.094 -16.906 -3.273 1 98.44 85 GLU A C 1
ATOM 708 O O . GLU A 1 85 ? -11.289 -16.188 -2.295 1 98.44 85 GLU A O 1
ATOM 713 N N . MET A 1 86 ? -10.453 -16.484 -4.383 1 98.5 86 MET A N 1
ATOM 714 C CA . MET A 1 86 ? -10.07 -15.078 -4.523 1 98.5 86 MET A CA 1
ATOM 715 C C . MET A 1 86 ? -11.305 -14.172 -4.461 1 98.5 86 MET A C 1
ATOM 717 O O . MET A 1 86 ? -11.312 -13.18 -3.734 1 98.5 86 MET A O 1
ATOM 721 N N . PHE A 1 87 ? -12.336 -14.539 -5.184 1 98.69 87 PHE A N 1
ATOM 722 C CA . PHE A 1 87 ? -13.547 -13.734 -5.215 1 98.69 87 PHE A CA 1
ATOM 723 C C . PHE A 1 87 ? -14.227 -13.727 -3.852 1 98.69 87 PHE A C 1
ATOM 725 O O . PHE A 1 87 ? -14.742 -12.695 -3.416 1 98.69 87 PHE A O 1
ATOM 732 N N . GLN A 1 88 ? -14.234 -14.828 -3.197 1 98.75 88 GLN A N 1
ATOM 733 C CA . GLN A 1 88 ? -14.836 -14.906 -1.869 1 98.75 88 GLN A CA 1
ATOM 734 C C . GLN A 1 88 ? -14.062 -14.047 -0.868 1 98.75 88 GLN A C 1
ATOM 736 O O . GLN A 1 88 ? -14.664 -13.359 -0.044 1 98.75 88 GLN A O 1
ATOM 741 N N . ALA A 1 89 ? -12.75 -14.141 -0.925 1 98.75 89 ALA A N 1
ATOM 742 C CA . ALA A 1 89 ? -11.906 -13.32 -0.061 1 98.75 89 ALA A CA 1
ATOM 743 C C . ALA A 1 89 ? -12.141 -11.836 -0.314 1 98.75 89 ALA A C 1
ATOM 745 O O . ALA A 1 89 ? -12.297 -11.055 0.629 1 98.75 89 ALA A O 1
ATOM 746 N N . ASP A 1 90 ? -12.148 -11.453 -1.615 1 98.81 90 ASP A N 1
ATOM 747 C CA . ASP A 1 90 ? -12.367 -10.055 -1.981 1 98.81 90 ASP A CA 1
ATOM 748 C C . ASP A 1 90 ? -13.766 -9.594 -1.565 1 98.81 90 ASP A C 1
ATOM 750 O O . ASP A 1 90 ? -13.938 -8.453 -1.123 1 98.81 90 ASP A O 1
ATOM 754 N N . ARG A 1 91 ? -14.758 -10.43 -1.72 1 98.75 91 ARG A N 1
ATOM 755 C CA . ARG A 1 91 ? -16.109 -10.109 -1.276 1 98.75 91 ARG A CA 1
ATOM 756 C C . ARG A 1 91 ? -16.141 -9.852 0.226 1 98.75 91 ARG A C 1
ATOM 758 O O . ARG A 1 91 ? -16.828 -8.922 0.685 1 98.75 91 ARG A O 1
ATOM 765 N N . GLN A 1 92 ? -15.469 -10.656 0.988 1 98.75 92 GLN A N 1
ATOM 766 C CA . GLN A 1 92 ? -15.477 -10.531 2.441 1 98.75 92 GLN A CA 1
ATOM 767 C C . GLN A 1 92 ? -14.898 -9.188 2.877 1 98.75 92 GLN A C 1
ATOM 769 O O . GLN A 1 92 ? -15.422 -8.547 3.793 1 98.75 92 GLN A O 1
ATOM 774 N N . VAL A 1 93 ? -13.797 -8.758 2.238 1 98.44 93 VAL A N 1
ATOM 775 C CA . VAL A 1 93 ? -13.195 -7.484 2.604 1 98.44 93 VAL A CA 1
ATOM 776 C C . VAL A 1 93 ? -14.18 -6.352 2.334 1 98.44 93 VAL A C 1
ATOM 778 O O . VAL A 1 93 ? -14.266 -5.391 3.104 1 98.44 93 VA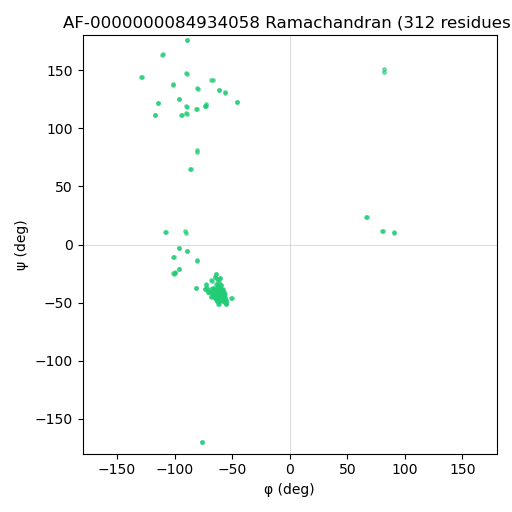L A O 1
ATOM 781 N N . GLU A 1 94 ? -14.945 -6.492 1.264 1 98.69 94 GLU A N 1
ATOM 782 C CA . GLU A 1 94 ? -15.93 -5.469 0.928 1 98.69 94 GLU A CA 1
ATOM 783 C C . GLU A 1 94 ? -17.094 -5.484 1.909 1 98.69 94 GLU A C 1
ATOM 785 O O . GLU A 1 94 ? -17.625 -4.43 2.277 1 98.69 94 GLU A O 1
ATOM 790 N N . VAL A 1 95 ? -17.578 -6.637 2.311 1 98.69 95 VAL A N 1
ATOM 791 C CA . VAL A 1 95 ? -18.656 -6.77 3.281 1 98.69 95 VAL A CA 1
ATOM 792 C C . VAL A 1 95 ? -18.25 -6.102 4.594 1 98.69 95 VAL A C 1
ATOM 794 O O . VAL A 1 95 ? -19.047 -5.375 5.195 1 98.69 95 VAL A O 1
ATOM 797 N N . GLU A 1 96 ? -17.078 -6.32 5.016 1 98.75 96 GLU A N 1
ATOM 798 C CA . GLU A 1 96 ? -16.578 -5.711 6.238 1 98.75 96 GLU A CA 1
ATOM 799 C C . GLU A 1 96 ? -16.469 -4.195 6.102 1 98.75 96 GLU A C 1
ATOM 801 O O . GLU A 1 96 ? -16.75 -3.461 7.051 1 98.75 96 GLU A O 1
ATOM 806 N N . ALA A 1 97 ? -15.992 -3.76 4.895 1 98.75 97 ALA A N 1
ATOM 807 C CA . ALA A 1 97 ? -15.938 -2.322 4.641 1 98.75 97 ALA A CA 1
ATOM 808 C C . ALA A 1 97 ? -17.328 -1.688 4.758 1 98.75 97 ALA A C 1
ATOM 810 O O . ALA A 1 97 ? -17.484 -0.645 5.395 1 98.75 97 ALA A O 1
ATOM 811 N N . ILE A 1 98 ? -18.312 -2.301 4.16 1 98.81 98 ILE A N 1
ATOM 812 C CA . ILE A 1 98 ? -19.672 -1.787 4.156 1 98.81 98 ILE A CA 1
ATOM 813 C C . ILE A 1 98 ? -20.188 -1.665 5.59 1 98.81 98 ILE A C 1
ATOM 815 O O . ILE A 1 98 ? -20.781 -0.652 5.961 1 98.81 98 ILE A O 1
ATOM 819 N N . ASP A 1 99 ? -19.938 -2.689 6.336 1 98.81 99 ASP A N 1
ATOM 820 C CA . ASP A 1 99 ? -20.344 -2.666 7.738 1 98.81 99 ASP A CA 1
ATOM 821 C C . ASP A 1 99 ? -19.734 -1.48 8.469 1 98.81 99 ASP A C 1
ATOM 823 O O . ASP A 1 99 ? -20.422 -0.726 9.148 1 98.81 99 ASP A O 1
ATOM 827 N N . ARG A 1 100 ? -18.422 -1.227 8.352 1 98.75 100 ARG A N 1
ATOM 828 C CA . ARG A 1 100 ? -17.703 -0.13 9 1 98.75 100 ARG A CA 1
ATOM 829 C C . ARG A 1 100 ? -18.234 1.221 8.523 1 98.75 100 ARG A C 1
ATOM 831 O O . ARG A 1 100 ? -18.438 2.129 9.328 1 98.75 100 ARG A O 1
ATOM 838 N N . LEU A 1 101 ? -18.422 1.262 7.203 1 98.94 101 LEU A N 1
ATOM 839 C CA . LEU A 1 101 ? -18.875 2.518 6.609 1 98.94 101 LEU A CA 1
ATOM 840 C C . LEU A 1 101 ? -20.25 2.902 7.137 1 98.94 101 LEU A C 1
ATOM 842 O O . LEU A 1 101 ? -20.484 4.055 7.516 1 98.94 101 LEU A O 1
ATOM 846 N N . LYS A 1 102 ? -21.188 1.94 7.203 1 98.94 102 LYS A N 1
ATOM 847 C CA . LYS A 1 102 ? -22.531 2.213 7.676 1 98.94 102 LYS A CA 1
ATOM 848 C C . LYS A 1 102 ? -22.53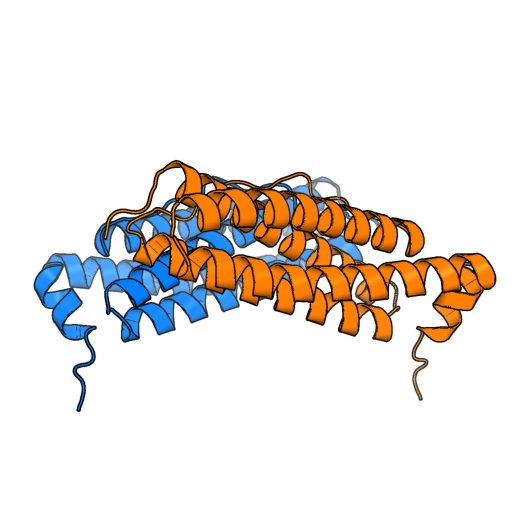1 2.646 9.141 1 98.94 102 LYS A C 1
ATOM 850 O O . LYS A 1 102 ? -23.203 3.613 9.508 1 98.94 102 LYS A O 1
ATOM 855 N N . ARG A 1 103 ? -21.828 2.004 9.977 1 98.88 103 ARG A N 1
ATOM 856 C CA . ARG A 1 103 ? -21.719 2.389 11.375 1 98.88 103 ARG A CA 1
ATOM 857 C C . ARG A 1 103 ? -21.109 3.783 11.523 1 98.88 103 ARG A C 1
ATOM 859 O O . ARG A 1 103 ? -21.594 4.59 12.32 1 98.88 103 ARG A O 1
ATOM 866 N N . GLY A 1 104 ? -20.031 4.07 10.688 1 98.88 104 GLY A N 1
ATOM 867 C CA . GLY A 1 104 ? -19.391 5.375 10.727 1 98.88 104 GLY A CA 1
ATOM 868 C C . GLY A 1 104 ? -20.312 6.5 10.297 1 98.88 104 GLY A C 1
ATOM 869 O O . GLY A 1 104 ? -20.344 7.566 10.914 1 98.88 104 GLY A O 1
ATOM 870 N N . ILE A 1 105 ? -21.047 6.246 9.227 1 98.94 105 ILE A N 1
ATOM 871 C CA . ILE A 1 105 ? -21.984 7.238 8.711 1 98.94 105 ILE A CA 1
ATOM 872 C C . ILE A 1 105 ? -22.969 7.645 9.805 1 98.94 105 ILE A C 1
ATOM 874 O O . ILE A 1 105 ? -23.234 8.836 10 1 98.94 105 ILE A O 1
ATOM 878 N N . GLU A 1 106 ? -23.516 6.68 10.523 1 98.88 106 GLU A N 1
ATOM 879 C CA . GLU A 1 106 ? -24.469 6.957 11.594 1 98.88 106 GLU A CA 1
ATOM 880 C C . GLU A 1 106 ? -23.859 7.875 12.648 1 98.88 106 GLU A C 1
ATOM 882 O O . GLU A 1 106 ? -24.469 8.875 13.039 1 98.88 106 GLU A O 1
ATOM 887 N N . VAL A 1 107 ? -22.672 7.578 13.109 1 98.81 107 VAL A N 1
ATOM 888 C CA . VAL A 1 107 ? -21.984 8.352 14.141 1 98.81 107 VAL A CA 1
ATOM 889 C C . VAL A 1 107 ? -21.672 9.75 13.625 1 98.81 107 VAL A C 1
ATOM 891 O O . VAL A 1 107 ? -21.922 10.742 14.32 1 98.81 107 VAL A O 1
ATOM 894 N N . MET A 1 108 ? -21.172 9.867 12.398 1 98.81 108 MET A N 1
ATOM 895 C CA . MET A 1 108 ? -20.781 11.148 11.812 1 98.81 108 MET A CA 1
ATOM 896 C C . MET A 1 108 ? -21.984 12.062 11.633 1 98.81 108 MET A C 1
ATOM 898 O O . MET A 1 108 ? -21.906 13.258 11.938 1 98.81 108 MET A O 1
ATOM 902 N N . ARG A 1 109 ? -23.078 11.5 11.172 1 98.62 109 ARG A N 1
ATOM 903 C CA . ARG A 1 109 ? -24.297 12.289 11.016 1 98.62 109 ARG A CA 1
ATOM 904 C C . ARG A 1 109 ? -24.844 12.727 12.367 1 98.62 109 ARG A C 1
ATOM 906 O O . ARG A 1 109 ? -25.25 13.883 12.531 1 98.62 109 ARG A O 1
ATOM 913 N N . ALA A 1 110 ? -24.828 11.844 13.336 1 98.69 110 ALA A N 1
ATOM 914 C CA . ALA A 1 110 ? -25.312 12.172 14.68 1 98.69 110 ALA A CA 1
ATOM 915 C C . ALA A 1 110 ? -24.5 13.305 15.289 1 98.69 110 ALA A C 1
ATOM 917 O O . ALA A 1 110 ? -25.031 14.125 16.047 1 98.69 110 ALA A O 1
ATOM 918 N N . LYS A 1 111 ? -23.281 13.398 14.883 1 98.19 111 LYS A N 1
ATOM 919 C CA . LYS A 1 111 ? -22.375 14.391 15.453 1 98.19 111 LYS A CA 1
ATOM 920 C C . LYS A 1 111 ? -22.312 15.641 14.586 1 98.19 111 LYS A C 1
ATOM 922 O O . LYS A 1 111 ? -21.562 16.578 14.875 1 98.19 111 LYS A O 1
ATOM 927 N N . GLY A 1 112 ? -22.953 15.641 13.523 1 97.94 112 GLY A N 1
ATOM 928 C CA . GLY A 1 112 ? -23.031 16.797 12.648 1 97.94 112 GLY A CA 1
ATOM 929 C C . GLY A 1 112 ? -21.812 16.953 11.758 1 97.94 112 GLY A C 1
ATOM 930 O O . GLY A 1 112 ? -21.547 18.031 11.227 1 97.94 112 GLY A O 1
ATOM 931 N N . ASP A 1 113 ? -20.938 15.977 11.664 1 98.19 113 ASP A N 1
ATOM 932 C CA . ASP A 1 113 ? -19.828 15.969 10.727 1 98.19 113 ASP A CA 1
ATOM 933 C C . ASP A 1 113 ? -20.281 15.539 9.336 1 98.19 113 ASP A C 1
ATOM 935 O O . ASP A 1 113 ? -20 14.414 8.906 1 98.19 113 ASP A O 1
ATOM 939 N N . ILE A 1 114 ? -20.828 16.422 8.617 1 98.5 114 ILE A N 1
ATOM 940 C CA . ILE A 1 114 ? -21.5 16.172 7.34 1 98.5 114 ILE A CA 1
ATOM 941 C C . ILE A 1 114 ? -20.453 15.797 6.285 1 98.5 114 ILE A C 1
ATOM 943 O O . ILE A 1 114 ? -20.672 14.891 5.48 1 98.5 114 ILE A O 1
ATOM 947 N N . THR A 1 115 ? -19.312 16.469 6.289 1 98.5 115 THR A N 1
ATOM 948 C CA . THR A 1 115 ? -18.281 16.234 5.281 1 98.5 115 THR A CA 1
ATOM 949 C C . THR A 1 115 ? -17.734 14.82 5.379 1 98.5 115 THR A C 1
ATOM 951 O O . THR A 1 115 ? -17.609 14.125 4.367 1 98.5 115 THR A O 1
ATOM 954 N N . SER A 1 116 ? -17.406 14.367 6.594 1 98.81 116 SER A N 1
ATOM 955 C CA . SER A 1 116 ? -16.938 13 6.777 1 98.81 116 SER A CA 1
ATOM 956 C C . SER A 1 116 ? -18.016 11.984 6.418 1 98.81 116 SER A C 1
ATOM 958 O O . SER A 1 116 ? -17.719 10.953 5.805 1 98.81 116 SER A O 1
ATOM 960 N N . ALA A 1 117 ? -19.25 12.25 6.809 1 98.88 117 ALA A N 1
ATOM 961 C CA . ALA A 1 117 ? -20.359 11.367 6.461 1 98.88 117 ALA A CA 1
ATOM 962 C C . ALA A 1 117 ? -20.5 11.234 4.945 1 98.88 117 ALA A C 1
ATOM 964 O O . ALA A 1 117 ? -20.672 10.125 4.43 1 98.88 117 ALA A O 1
ATOM 965 N N . ASN A 1 118 ? -20.438 12.32 4.223 1 98.94 118 ASN A N 1
ATOM 966 C CA . ASN A 1 118 ? -20.531 12.305 2.768 1 98.94 118 ASN A CA 1
ATOM 967 C C . ASN A 1 118 ? -19.406 11.469 2.15 1 98.94 118 ASN A C 1
ATOM 969 O O . ASN A 1 118 ? -19.625 10.734 1.188 1 98.94 118 ASN A O 1
ATOM 973 N N . LEU A 1 119 ? -18.188 11.617 2.66 1 98.88 119 LEU A N 1
ATOM 974 C CA . LEU A 1 119 ? -17.062 10.828 2.191 1 98.88 119 LEU A CA 1
ATOM 975 C C . LEU A 1 119 ? -17.328 9.336 2.367 1 98.88 119 LEU A C 1
ATOM 977 O O . LEU A 1 119 ? -17.141 8.555 1.435 1 98.88 119 LEU A O 1
ATOM 981 N N . PHE A 1 120 ? -17.812 8.969 3.545 1 98.94 120 PHE A N 1
ATOM 982 C CA . PHE A 1 120 ? -18.125 7.57 3.812 1 98.94 120 PHE A CA 1
ATOM 983 C C . PHE A 1 120 ? -19.219 7.074 2.877 1 98.94 120 PHE A C 1
ATOM 985 O O . PHE A 1 120 ? -19.172 5.938 2.398 1 98.94 120 PHE A O 1
ATOM 992 N N . GLU A 1 121 ? -20.234 7.848 2.654 1 98.94 121 GLU A N 1
ATOM 993 C CA . GLU A 1 121 ? -21.328 7.461 1.771 1 98.94 121 GLU A CA 1
ATOM 994 C C . GLU A 1 121 ? -20.844 7.266 0.339 1 98.94 121 GLU A C 1
ATOM 996 O O . GLU A 1 121 ? -21.312 6.367 -0.365 1 98.94 121 GLU A O 1
ATOM 1001 N N . GLU A 1 122 ? -19.922 8.102 -0.105 1 98.88 122 GLU A N 1
ATOM 1002 C CA . GLU A 1 122 ? -19.328 7.938 -1.425 1 98.88 122 GLU A CA 1
ATOM 1003 C C . GLU A 1 122 ? -18.578 6.609 -1.53 1 98.88 122 GLU A C 1
ATOM 1005 O O . GLU A 1 122 ? -18.75 5.871 -2.502 1 98.88 122 GLU A O 1
ATOM 1010 N N . ILE A 1 123 ? -17.75 6.32 -0.53 1 98.88 123 ILE A N 1
ATOM 1011 C CA . ILE A 1 123 ? -17 5.07 -0.522 1 98.88 123 ILE A CA 1
ATOM 1012 C C . ILE A 1 123 ? -17.953 3.889 -0.441 1 98.88 123 ILE A C 1
ATOM 1014 O O . ILE A 1 123 ? -17.766 2.879 -1.125 1 98.88 123 ILE A O 1
ATOM 1018 N N . LEU A 1 124 ? -19 4 0.395 1 98.88 124 LEU A N 1
ATOM 1019 C CA . LEU A 1 124 ? -20.016 2.959 0.551 1 98.88 124 LEU A CA 1
ATOM 1020 C C . LEU A 1 124 ? -20.641 2.605 -0.792 1 98.88 124 LEU A C 1
ATOM 1022 O O . LEU A 1 124 ? -20.781 1.426 -1.13 1 98.88 124 LEU A O 1
ATOM 1026 N N . ALA A 1 125 ? -21.047 3.594 -1.561 1 98.75 125 ALA A N 1
ATOM 1027 C CA . ALA A 1 125 ? -21.641 3.361 -2.869 1 98.75 125 ALA A CA 1
ATOM 1028 C C . ALA A 1 125 ? -20.703 2.57 -3.775 1 98.75 125 ALA A C 1
ATOM 1030 O O . ALA A 1 125 ? -21.141 1.655 -4.48 1 98.75 125 ALA A O 1
ATOM 1031 N N . ASP A 1 126 ? -19.469 2.883 -3.734 1 98.44 126 ASP A N 1
ATOM 1032 C CA . ASP A 1 126 ? -18.484 2.18 -4.547 1 98.44 126 ASP A CA 1
ATOM 1033 C C . ASP A 1 126 ? -18.312 0.739 -4.07 1 98.44 126 ASP A C 1
ATOM 1035 O O . ASP A 1 126 ? -18.234 -0.183 -4.887 1 98.44 126 ASP A O 1
ATOM 1039 N N . GLU A 1 127 ? -18.203 0.567 -2.729 1 98.62 127 GLU A N 1
ATOM 1040 C CA . GLU A 1 127 ? -18.047 -0.782 -2.193 1 98.62 127 GLU A CA 1
ATOM 1041 C C . GLU A 1 127 ? -19.234 -1.668 -2.568 1 98.62 127 GLU A C 1
ATOM 1043 O O . GLU A 1 127 ? -19.062 -2.867 -2.797 1 98.62 127 GLU A O 1
ATOM 1048 N N . GLU A 1 128 ? -20.422 -1.098 -2.547 1 98.25 128 GLU A N 1
ATOM 1049 C CA . GLU A 1 128 ? -21.609 -1.856 -2.961 1 98.25 128 GLU A CA 1
ATOM 1050 C C . GLU A 1 128 ? -21.484 -2.303 -4.418 1 98.25 128 GLU A C 1
ATOM 1052 O O . GLU A 1 128 ? -21.922 -3.398 -4.773 1 98.25 128 GLU A O 1
ATOM 1057 N N . HIS A 1 129 ? -20.906 -1.475 -5.258 1 97.94 129 HIS A N 1
ATOM 1058 C CA . HIS A 1 129 ? -20.656 -1.864 -6.641 1 97.94 129 HIS A CA 1
ATOM 1059 C C . HIS A 1 129 ? -19.656 -3 -6.723 1 97.94 129 HIS A C 1
ATOM 1061 O O . HIS A 1 129 ? -19.781 -3.898 -7.555 1 97.94 129 HIS A O 1
ATOM 1067 N N . HIS A 1 130 ? -18.578 -2.963 -5.91 1 98.06 130 HIS A N 1
ATOM 1068 C CA . HIS A 1 130 ? -17.609 -4.043 -5.871 1 98.06 130 HIS A CA 1
ATOM 1069 C C . HIS A 1 130 ? -18.266 -5.367 -5.496 1 98.06 130 HIS A C 1
ATOM 1071 O O . HIS A 1 130 ? -18 -6.398 -6.121 1 98.06 130 HIS A O 1
ATOM 1077 N N . ILE A 1 131 ? -19.156 -5.316 -4.48 1 98.19 131 ILE A N 1
ATOM 1078 C CA . ILE A 1 131 ? -19.844 -6.52 -4.027 1 98.19 131 ILE A CA 1
ATOM 1079 C C . ILE A 1 131 ? -20.719 -7.066 -5.148 1 98.19 131 ILE A C 1
ATOM 1081 O O . ILE A 1 131 ? -20.75 -8.273 -5.395 1 98.19 131 ILE A O 1
ATOM 1085 N N . ASP A 1 132 ? -21.453 -6.152 -5.789 1 98.19 132 ASP A N 1
ATOM 1086 C CA . ASP A 1 132 ? -22.328 -6.566 -6.887 1 98.19 132 ASP A CA 1
ATOM 1087 C C . ASP A 1 132 ? -21.531 -7.305 -7.965 1 98.19 132 ASP A C 1
ATOM 1089 O O . ASP A 1 132 ? -21.969 -8.352 -8.453 1 98.19 132 ASP A O 1
ATOM 1093 N N . TYR A 1 133 ? -20.422 -6.762 -8.367 1 98.31 133 TYR A N 1
ATOM 1094 C CA . TYR A 1 133 ? -19.531 -7.41 -9.336 1 98.31 133 TYR A CA 1
ATOM 1095 C C . TYR A 1 133 ? -19.094 -8.781 -8.836 1 98.31 133 TYR A C 1
ATOM 1097 O O . TYR A 1 133 ? -19.219 -9.781 -9.562 1 98.31 133 TYR A O 1
ATOM 1105 N N . LEU A 1 134 ? -18.625 -8.867 -7.609 1 98.62 134 LEU A N 1
ATOM 1106 C CA . LEU A 1 134 ? -18.094 -10.109 -7.051 1 98.62 134 LEU A CA 1
ATOM 1107 C C . LEU A 1 134 ? -19.188 -11.164 -6.941 1 98.62 134 LEU A C 1
ATOM 1109 O O . LEU A 1 134 ? -18.953 -12.344 -7.23 1 98.62 134 LEU A O 1
ATOM 1113 N N . ASP A 1 135 ? -20.391 -10.758 -6.488 1 98.5 135 ASP A N 1
ATOM 1114 C CA . ASP A 1 135 ? -21.516 -11.672 -6.422 1 98.5 135 ASP A CA 1
ATOM 1115 C C . ASP A 1 135 ? -21.859 -12.227 -7.805 1 98.5 135 ASP A C 1
ATOM 1117 O O . ASP A 1 135 ? -22.109 -13.422 -7.949 1 98.5 135 ASP A O 1
ATOM 1121 N N . THR A 1 136 ? -21.859 -11.328 -8.797 1 98.19 136 THR A N 1
ATOM 1122 C CA . THR A 1 136 ? -22.125 -11.742 -10.164 1 98.19 136 THR A CA 1
ATOM 1123 C C . THR A 1 136 ? -21.109 -12.766 -10.633 1 98.19 136 THR A C 1
ATOM 1125 O O . THR A 1 136 ? -21.469 -13.789 -11.219 1 98.19 136 THR A O 1
ATOM 1128 N N . GLN A 1 137 ? -19.828 -12.539 -10.422 1 97.81 137 GLN A N 1
ATOM 1129 C CA . GLN A 1 137 ? -18.75 -13.453 -10.828 1 97.81 137 GLN A CA 1
ATOM 1130 C C . GLN A 1 137 ? -18.906 -14.805 -10.133 1 97.81 137 GLN A C 1
ATOM 1132 O O . GLN A 1 137 ? -18.734 -15.852 -10.766 1 97.81 137 GLN A O 1
ATOM 1137 N N . LEU A 1 138 ? -19.203 -14.75 -8.812 1 98.38 138 LEU A N 1
ATOM 1138 C CA . LEU A 1 138 ? -19.359 -15.984 -8.055 1 98.38 138 LEU A CA 1
ATOM 1139 C C . LEU A 1 138 ? -20.547 -16.781 -8.57 1 98.38 138 LEU A C 1
ATOM 1141 O O . LEU A 1 138 ? -20.5 -18.016 -8.641 1 98.38 138 LEU A O 1
ATOM 1145 N N . GLU A 1 139 ? -21.641 -16.125 -8.914 1 98.19 139 GLU A N 1
ATOM 1146 C CA . GLU A 1 139 ? -22.797 -16.797 -9.508 1 98.19 139 GLU A CA 1
ATOM 1147 C C . GLU A 1 139 ? -22.438 -17.438 -10.844 1 98.19 139 GLU A C 1
ATOM 1149 O O . GLU A 1 139 ? -22.891 -18.547 -11.148 1 98.19 139 GLU A O 1
ATOM 1154 N N . LEU A 1 140 ? -21.688 -16.703 -11.688 1 97.06 140 LEU A N 1
ATOM 1155 C CA . LEU A 1 140 ? -21.234 -17.234 -12.969 1 97.06 140 LEU A CA 1
ATOM 1156 C C . LEU A 1 140 ? -20.406 -18.5 -12.773 1 97.06 140 LEU A C 1
ATOM 1158 O O . LEU A 1 140 ? -20.578 -19.484 -13.5 1 97.06 140 LEU A O 1
ATOM 1162 N N . ILE A 1 141 ? -19.5 -18.484 -11.773 1 97.31 141 ILE A N 1
ATOM 1163 C CA . ILE A 1 141 ? -18.656 -19.641 -11.484 1 97.31 141 ILE A CA 1
ATOM 1164 C C . ILE A 1 141 ? -19.531 -20.812 -11.023 1 97.31 141 ILE A C 1
ATOM 1166 O O . ILE A 1 141 ? -19.297 -21.953 -11.406 1 97.31 141 ILE A O 1
ATOM 1170 N N . GLU A 1 142 ? -20.516 -20.516 -10.148 1 97.19 142 GLU A N 1
ATOM 1171 C CA . GLU A 1 142 ? -21.438 -21.547 -9.68 1 97.19 142 GLU A CA 1
ATOM 1172 C C . GLU A 1 142 ? -22.203 -22.172 -10.844 1 97.19 142 GLU A C 1
ATOM 1174 O O . GLU A 1 142 ? -22.422 -23.391 -10.859 1 97.19 142 GLU A O 1
ATOM 1179 N N . SER A 1 143 ? -22.531 -21.438 -11.852 1 96.94 143 SER A N 1
ATOM 1180 C CA . SER A 1 143 ? -23.312 -21.906 -12.984 1 96.94 143 SER A CA 1
ATOM 1181 C C . SER A 1 143 ? -22.453 -22.656 -13.992 1 96.94 143 SER A C 1
ATOM 1183 O O . SER A 1 143 ? -22.875 -23.656 -14.555 1 96.94 143 SER A O 1
ATOM 1185 N N . LEU A 1 144 ? -21.234 -22.219 -14.203 1 95.88 144 LEU A N 1
ATOM 1186 C CA . LEU A 1 144 ? -20.406 -22.719 -15.305 1 95.88 144 LEU A CA 1
ATOM 1187 C C . LEU A 1 144 ? -19.391 -23.734 -14.805 1 95.88 144 LEU A C 1
ATOM 1189 O O . LEU A 1 144 ? -18.969 -24.609 -15.562 1 95.88 144 LEU A O 1
ATOM 1193 N N . GLY A 1 145 ? -19.062 -23.594 -13.461 1 96.19 145 GLY A N 1
ATOM 1194 C CA . GLY A 1 145 ? -17.859 -24.234 -12.961 1 96.19 145 GLY A CA 1
ATOM 1195 C C . GLY A 1 145 ? -16.609 -23.422 -13.234 1 96.19 145 GLY A C 1
ATOM 1196 O O . GLY A 1 145 ? -16.547 -22.672 -14.211 1 96.19 145 GLY A O 1
ATOM 1197 N N . GLU A 1 146 ? -15.586 -23.516 -12.414 1 94.31 146 GLU A N 1
ATOM 1198 C CA . GLU A 1 146 ? -14.383 -22.688 -12.477 1 94.31 146 GLU A CA 1
ATOM 1199 C C . GLU A 1 146 ? -13.656 -22.875 -13.805 1 94.31 146 GLU A C 1
ATOM 1201 O O . GLU A 1 146 ? -13.156 -21.906 -14.383 1 94.31 146 GLU A O 1
ATOM 1206 N N . ALA A 1 147 ? -13.602 -24.125 -14.273 1 93.88 147 ALA A N 1
ATOM 1207 C CA . ALA A 1 147 ? -12.852 -24.422 -15.492 1 93.88 147 ALA A CA 1
ATOM 1208 C C . ALA A 1 147 ? -13.422 -23.672 -16.688 1 93.88 147 ALA A C 1
ATOM 1210 O O . ALA A 1 147 ? -12.688 -23.031 -17.438 1 93.88 147 ALA A O 1
ATOM 1211 N N . LEU A 1 148 ? -14.68 -23.766 -16.906 1 94.31 148 LEU A N 1
ATOM 1212 C CA . LEU A 1 148 ? -15.328 -23.078 -18 1 94.31 148 LEU A CA 1
ATOM 1213 C C . LEU A 1 148 ? -15.258 -21.562 -17.812 1 94.31 148 LEU A C 1
ATOM 1215 O O . LEU A 1 148 ? -15.07 -20.812 -18.781 1 94.31 148 LEU A O 1
ATOM 1219 N N . TYR A 1 149 ? -15.469 -21.125 -16.609 1 95.62 149 TYR A N 1
ATOM 1220 C CA . TYR A 1 149 ? -15.328 -19.703 -16.312 1 95.62 149 TYR A CA 1
ATOM 1221 C C . TYR A 1 149 ? -13.953 -19.188 -16.719 1 95.62 149 TYR A C 1
ATOM 1223 O O . TYR A 1 149 ? -13.844 -18.172 -17.406 1 95.62 149 TYR A O 1
ATOM 1231 N N . ILE A 1 150 ? -12.906 -19.891 -16.312 1 93.19 150 ILE A N 1
ATOM 1232 C CA . ILE A 1 150 ? -11.523 -19.5 -16.578 1 93.19 150 ILE A CA 1
ATOM 1233 C C . ILE A 1 150 ? -11.289 -19.484 -18.094 1 93.19 150 ILE A C 1
ATOM 1235 O O . ILE A 1 150 ? -10.555 -18.625 -18.594 1 93.19 150 ILE A O 1
ATOM 1239 N N . SER A 1 151 ? -11.953 -20.344 -18.797 1 91.75 151 SER A N 1
ATOM 1240 C CA . SER A 1 151 ? -11.773 -20.422 -20.25 1 91.75 151 SER A CA 1
ATOM 1241 C C . SER A 1 151 ? -12.219 -19.125 -20.922 1 91.75 151 SER A C 1
ATOM 1243 O O . SER A 1 151 ? -11.773 -18.812 -22.031 1 91.75 151 SER A O 1
ATOM 1245 N N . THR A 1 152 ? -13.141 -18.375 -20.281 1 87.12 152 THR A N 1
ATOM 1246 C CA . THR A 1 152 ? -13.625 -17.125 -20.828 1 87.12 152 THR A CA 1
ATOM 1247 C C . THR A 1 152 ? -12.641 -15.992 -20.547 1 87.12 152 THR A C 1
ATOM 1249 O O . THR A 1 152 ? -12.742 -14.906 -21.125 1 87.12 152 THR A O 1
ATOM 1252 N N . LEU A 1 153 ? -11.703 -16.188 -19.656 1 82.25 153 LEU A N 1
ATOM 1253 C CA . LEU A 1 153 ? -10.805 -15.164 -19.156 1 82.25 153 LEU A CA 1
ATOM 1254 C C . LEU A 1 153 ? -9.445 -15.25 -19.844 1 82.25 153 LEU A C 1
ATOM 1256 O O . LEU A 1 153 ? -8.602 -14.375 -19.672 1 82.25 153 LEU A O 1
ATOM 1260 N N . ILE A 1 154 ? -9.227 -16.266 -20.547 1 79.94 154 ILE A N 1
ATOM 1261 C CA . ILE A 1 154 ? -7.918 -16.516 -21.141 1 79.94 154 ILE A CA 1
ATOM 1262 C C . ILE A 1 154 ? -7.844 -15.867 -22.516 1 79.94 154 ILE A C 1
ATOM 1264 O O . ILE A 1 154 ? -8.836 -15.82 -23.25 1 79.94 154 ILE A O 1
ATOM 1268 N N . GLU A 1 155 ? -6.871 -14.898 -22.594 1 73.5 155 GLU A N 1
ATOM 1269 C CA . GLU A 1 155 ? -6.57 -14.406 -23.938 1 73.5 155 GLU A CA 1
ATOM 1270 C C . GLU A 1 155 ? -5.477 -15.227 -24.609 1 73.5 155 GLU A C 1
ATOM 1272 O O . GLU A 1 155 ? -4.434 -15.492 -24 1 73.5 155 GLU A O 1
ATOM 1277 N N . GLN A 1 156 ? -5.832 -15.961 -25.656 1 65.94 156 GLN A N 1
ATOM 1278 C CA . GLN A 1 156 ? -4.855 -16.703 -26.469 1 65.94 156 GLN A CA 1
ATOM 1279 C C . GLN A 1 156 ? -4.152 -15.773 -27.453 1 65.94 156 GLN A C 1
ATOM 1281 O O . GLN A 1 156 ? -4.715 -14.766 -27.875 1 65.94 156 GLN A O 1
ATOM 1286 N N . PRO A 1 157 ? -2.701 -16 -27.453 1 59.38 157 PRO A N 1
ATOM 1287 C CA . PRO A 1 157 ? -2.018 -15.227 -28.5 1 59.38 157 PRO A CA 1
ATOM 1288 C C . PRO A 1 157 ? -2.719 -15.312 -29.844 1 59.38 157 PRO A C 1
ATOM 1290 O O . PRO A 1 157 ? -3.303 -16.344 -30.188 1 59.38 157 PRO A O 1
ATOM 1293 N N . SER A 1 158 ? -3.08 -14.07 -30.344 1 47.66 158 SER A N 1
ATOM 1294 C CA . SER A 1 158 ? -3.492 -14.094 -31.734 1 47.66 158 SER A CA 1
ATOM 1295 C C . SER A 1 158 ? -2.322 -14.43 -32.656 1 47.66 158 SER A C 1
ATOM 1297 O O . SER A 1 158 ? -1.18 -14.062 -32.375 1 47.66 158 SER A O 1
ATOM 1299 N N . MET B 1 1 ? 9.695 -24.094 -11.461 1 66.94 1 MET B N 1
ATOM 1300 C CA . MET B 1 1 ? 10.938 -24.25 -10.719 1 66.94 1 MET B CA 1
ATOM 1301 C C . MET B 1 1 ? 10.773 -23.828 -9.266 1 66.94 1 MET B C 1
ATOM 1303 O O . MET B 1 1 ? 10.109 -22.828 -8.977 1 66.94 1 MET B O 1
ATOM 1307 N N . GLN B 1 2 ? 10.938 -24.75 -8.383 1 86.88 2 GLN B N 1
ATOM 1308 C CA . GLN B 1 2 ? 10.727 -24.5 -6.961 1 86.88 2 GLN B CA 1
ATOM 1309 C C . GLN B 1 2 ? 11.852 -23.641 -6.375 1 86.88 2 GLN B C 1
ATOM 1311 O O . GLN B 1 2 ? 13.031 -23.984 -6.535 1 86.88 2 GLN B O 1
ATOM 1316 N N . GLY B 1 3 ? 11.445 -22.516 -5.855 1 90.12 3 GLY B N 1
ATOM 1317 C CA . GLY B 1 3 ? 12.43 -21.594 -5.305 1 90.12 3 GLY B CA 1
ATOM 1318 C C . GLY B 1 3 ? 13.102 -22.125 -4.051 1 90.12 3 GLY B C 1
ATOM 1319 O O . GLY B 1 3 ? 12.5 -22.875 -3.287 1 90.12 3 GLY B O 1
ATOM 1320 N N . ASP B 1 4 ? 14.422 -21.844 -3.947 1 97.38 4 ASP B N 1
ATOM 1321 C CA . ASP B 1 4 ? 15.133 -22.109 -2.703 1 97.38 4 ASP B CA 1
ATOM 1322 C C . ASP B 1 4 ? 14.477 -21.406 -1.524 1 97.38 4 ASP B C 1
ATOM 1324 O O . ASP B 1 4 ? 14.156 -20.203 -1.609 1 97.38 4 ASP B O 1
ATOM 1328 N N . PRO B 1 5 ? 14.219 -22.125 -0.433 1 97.81 5 PRO B N 1
ATOM 1329 C CA . PRO B 1 5 ? 13.484 -21.531 0.688 1 97.81 5 PRO B CA 1
ATOM 1330 C C . PRO B 1 5 ? 14.172 -20.297 1.258 1 97.81 5 PRO B C 1
ATOM 1332 O O . PRO B 1 5 ? 13.5 -19.344 1.651 1 97.81 5 PRO B O 1
ATOM 1335 N N . GLU B 1 6 ? 15.453 -20.328 1.354 1 98.44 6 GLU B N 1
ATOM 1336 C CA . GLU B 1 6 ? 16.172 -19.172 1.897 1 98.44 6 GLU B CA 1
ATOM 1337 C C . GLU B 1 6 ? 16.078 -17.969 0.962 1 98.44 6 GLU B C 1
ATOM 1339 O O . GLU B 1 6 ? 15.961 -16.828 1.417 1 98.44 6 GLU B O 1
ATOM 1344 N N . VAL B 1 7 ? 16.141 -18.188 -0.351 1 98.69 7 VAL B N 1
ATOM 1345 C CA . VAL B 1 7 ? 15.984 -17.125 -1.34 1 98.69 7 VAL B CA 1
ATOM 1346 C C . VAL B 1 7 ? 14.586 -16.531 -1.233 1 98.69 7 VAL B C 1
ATOM 1348 O O . VAL B 1 7 ? 14.422 -15.312 -1.201 1 98.69 7 VAL B O 1
ATOM 1351 N N . LEU B 1 8 ? 13.562 -17.406 -1.082 1 98.69 8 LEU B N 1
ATOM 1352 C CA . LEU B 1 8 ? 12.18 -16.953 -0.966 1 98.69 8 LEU B CA 1
ATOM 1353 C C . LEU B 1 8 ? 11.984 -16.109 0.298 1 98.69 8 LEU B C 1
ATOM 1355 O O . LEU B 1 8 ? 11.219 -15.156 0.302 1 98.69 8 LEU B O 1
ATOM 1359 N N . GLU B 1 9 ? 12.695 -16.484 1.306 1 98.62 9 GLU B N 1
ATOM 1360 C CA . GLU B 1 9 ? 12.625 -15.719 2.547 1 98.62 9 GLU B CA 1
ATOM 1361 C C . GLU B 1 9 ? 13.156 -14.297 2.355 1 98.62 9 GLU B C 1
ATOM 1363 O O . GLU B 1 9 ? 12.555 -13.328 2.818 1 98.62 9 GLU B O 1
ATOM 1368 N N . PHE B 1 10 ? 14.273 -14.156 1.667 1 98.88 10 PHE B N 1
ATOM 1369 C CA . PHE B 1 10 ? 14.852 -12.844 1.4 1 98.88 10 PHE B CA 1
ATOM 1370 C C . PHE B 1 10 ? 13.938 -12.023 0.499 1 98.88 10 PHE B C 1
ATOM 1372 O O . PHE B 1 10 ? 13.758 -10.82 0.712 1 98.88 10 PHE B O 1
ATOM 1379 N N . LEU B 1 11 ? 13.383 -12.648 -0.526 1 98.88 11 LEU B N 1
ATOM 1380 C CA . LEU B 1 11 ? 12.461 -11.945 -1.417 1 98.88 11 LEU B CA 1
ATOM 1381 C C . LEU B 1 11 ? 11.266 -11.406 -0.646 1 98.88 11 LEU B C 1
ATOM 1383 O O . LEU B 1 11 ? 10.898 -10.234 -0.801 1 98.88 11 LEU B O 1
ATOM 1387 N N . ASN B 1 12 ? 10.75 -12.219 0.229 1 98.88 12 ASN B N 1
ATOM 1388 C CA . ASN B 1 12 ? 9.586 -11.789 0.993 1 98.88 12 ASN B CA 1
ATOM 1389 C C . ASN B 1 12 ? 9.945 -10.75 2.045 1 98.88 12 ASN B C 1
ATOM 1391 O O . ASN B 1 12 ? 9.156 -9.859 2.342 1 98.88 12 ASN B O 1
ATOM 1395 N N . GLU B 1 13 ? 11.125 -10.859 2.613 1 98.88 13 GLU B N 1
ATOM 1396 C CA . GLU B 1 13 ? 11.562 -9.836 3.561 1 98.88 13 GLU B CA 1
ATOM 1397 C C . GLU B 1 13 ? 11.703 -8.477 2.877 1 98.88 13 GLU B C 1
ATOM 1399 O O . GLU B 1 13 ? 11.289 -7.453 3.422 1 98.88 13 GLU B O 1
ATOM 1404 N N . GLN B 1 14 ? 12.289 -8.5 1.724 1 98.94 14 GLN B N 1
ATOM 1405 C CA . GLN B 1 14 ? 12.422 -7.25 0.984 1 98.94 14 GLN B CA 1
ATOM 1406 C C . GLN B 1 14 ? 11.062 -6.727 0.538 1 98.94 14 GLN B C 1
ATOM 1408 O O . GLN B 1 14 ? 10.836 -5.516 0.518 1 98.94 14 GLN B O 1
ATOM 1413 N N . LEU B 1 15 ? 10.141 -7.652 0.147 1 98.94 15 LEU B N 1
ATOM 1414 C CA . LEU B 1 15 ? 8.773 -7.242 -0.169 1 98.94 15 LEU B CA 1
ATOM 1415 C C . LEU B 1 15 ? 8.133 -6.52 1.014 1 98.94 15 LEU B C 1
ATOM 1417 O O . LEU B 1 15 ? 7.555 -5.445 0.85 1 98.94 15 LEU B O 1
ATOM 1421 N N . THR B 1 16 ? 8.312 -7.078 2.193 1 98.88 16 THR B N 1
ATOM 1422 C CA . THR B 1 16 ? 7.812 -6.434 3.402 1 98.88 16 THR B CA 1
ATOM 1423 C C . THR B 1 16 ? 8.414 -5.039 3.561 1 98.88 16 THR B C 1
ATOM 1425 O O . THR B 1 16 ? 7.707 -4.094 3.912 1 98.88 16 THR B O 1
ATOM 1428 N N . GLY B 1 17 ? 9.688 -4.953 3.299 1 98.81 17 GLY B N 1
ATOM 1429 C CA . GLY B 1 17 ? 10.359 -3.66 3.346 1 98.81 17 GLY B CA 1
ATOM 1430 C C . GLY B 1 17 ? 9.781 -2.656 2.365 1 98.81 17 GLY B C 1
ATOM 1431 O O . GLY B 1 17 ? 9.555 -1.498 2.719 1 98.81 17 GLY B O 1
ATOM 1432 N N . GLU B 1 18 ? 9.531 -3.088 1.158 1 98.94 18 GLU B N 1
ATOM 1433 C CA . GLU B 1 18 ? 8.977 -2.197 0.14 1 98.94 18 GLU B CA 1
ATOM 1434 C C . GLU B 1 18 ? 7.559 -1.766 0.494 1 98.94 18 GLU B C 1
ATOM 1436 O O . GLU B 1 18 ? 7.203 -0.594 0.346 1 98.94 18 GLU B O 1
ATOM 1441 N N . LEU B 1 19 ? 6.73 -2.729 0.928 1 98.81 19 LEU B N 1
ATOM 1442 C CA . LEU B 1 19 ? 5.371 -2.4 1.345 1 98.81 19 LEU B CA 1
ATOM 1443 C C . LEU B 1 19 ? 5.383 -1.368 2.469 1 98.81 19 LEU B C 1
ATOM 1445 O O . LEU B 1 19 ? 4.566 -0.444 2.477 1 98.81 19 LEU B O 1
ATOM 1449 N N . THR B 1 20 ? 6.312 -1.466 3.398 1 98.81 20 THR B N 1
ATOM 1450 C CA . THR B 1 20 ? 6.48 -0.502 4.48 1 98.81 20 THR B CA 1
ATOM 1451 C C . THR B 1 20 ? 6.863 0.868 3.93 1 98.81 20 THR B C 1
ATOM 1453 O O . THR B 1 20 ? 6.277 1.883 4.312 1 98.81 20 THR B O 1
ATOM 1456 N N . ALA B 1 21 ? 7.84 0.85 3.012 1 98.81 21 ALA B N 1
ATOM 1457 C CA . ALA B 1 21 ? 8.32 2.096 2.418 1 98.81 21 ALA B CA 1
ATOM 1458 C C . ALA B 1 21 ? 7.207 2.791 1.636 1 98.81 21 ALA B C 1
ATOM 1460 O O . ALA B 1 21 ? 7.07 4.016 1.698 1 98.81 21 ALA B O 1
ATOM 1461 N N . ILE B 1 22 ? 6.41 2.043 0.896 1 98.81 22 ILE B N 1
ATOM 1462 C CA . ILE B 1 22 ? 5.285 2.584 0.141 1 98.81 22 ILE B CA 1
ATOM 1463 C C . ILE B 1 22 ? 4.363 3.361 1.076 1 98.81 22 ILE B C 1
ATOM 1465 O O . ILE B 1 22 ? 4.047 4.523 0.82 1 98.81 22 ILE B O 1
ATOM 1469 N N . ASN B 1 23 ? 3.998 2.707 2.164 1 98.56 23 ASN B N 1
ATOM 1470 C CA . ASN B 1 23 ? 3.08 3.318 3.119 1 98.56 23 ASN B CA 1
ATOM 1471 C C . ASN B 1 23 ? 3.691 4.555 3.77 1 98.56 23 ASN B C 1
ATOM 1473 O O . ASN B 1 23 ? 3.021 5.582 3.914 1 98.56 23 ASN B O 1
ATOM 1477 N N . GLN B 1 24 ? 4.934 4.465 4.156 1 98.75 24 GLN B N 1
ATOM 1478 C CA . GLN B 1 24 ? 5.625 5.562 4.82 1 98.75 24 GLN B CA 1
ATOM 1479 C C . GLN B 1 24 ? 5.738 6.777 3.904 1 98.75 24 GLN B C 1
ATOM 1481 O O . GLN B 1 24 ? 5.391 7.891 4.297 1 98.75 24 GLN B O 1
ATOM 1486 N N . TYR B 1 25 ? 6.184 6.539 2.656 1 98.69 25 TYR B N 1
ATOM 1487 C CA . TYR B 1 25 ? 6.32 7.621 1.686 1 98.69 25 TYR B CA 1
ATOM 1488 C C . TYR B 1 25 ? 4.969 8.234 1.357 1 98.69 25 TYR B C 1
ATOM 1490 O O . TYR B 1 25 ? 4.852 9.453 1.21 1 98.69 25 TYR B O 1
ATOM 1498 N N . TRP B 1 26 ? 3.975 7.426 1.212 1 98.44 26 TRP B N 1
ATOM 1499 C CA . TRP B 1 26 ? 2.658 7.957 0.872 1 98.44 26 TRP B CA 1
ATOM 1500 C C . TRP B 1 26 ? 2.121 8.844 1.991 1 98.44 26 TRP B C 1
ATOM 1502 O O . TRP B 1 26 ? 1.592 9.93 1.732 1 98.44 26 TRP B O 1
ATOM 1512 N N . LEU B 1 27 ? 2.27 8.367 3.227 1 98.56 27 LEU B N 1
ATOM 1513 C CA . LEU B 1 27 ? 1.803 9.164 4.355 1 98.56 27 LEU B CA 1
ATOM 1514 C C . LEU B 1 27 ? 2.57 10.484 4.445 1 98.56 27 LEU B C 1
ATOM 1516 O O . LEU B 1 27 ? 1.972 11.539 4.637 1 98.56 27 LEU B O 1
ATOM 1520 N N . HIS B 1 28 ? 3.9 10.445 4.277 1 98.69 28 HIS B N 1
ATOM 1521 C CA . HIS B 1 28 ? 4.695 11.664 4.293 1 98.69 28 HIS B CA 1
ATOM 1522 C C . HIS B 1 28 ? 4.277 12.609 3.168 1 98.69 28 HIS B C 1
ATOM 1524 O O . HIS B 1 28 ? 4.16 13.82 3.377 1 98.69 28 HIS B O 1
ATOM 1530 N N . TYR B 1 29 ? 4.086 12.047 1.947 1 98.5 29 TYR B N 1
ATOM 1531 C CA . TYR B 1 29 ? 3.586 12.836 0.83 1 98.5 29 TYR B CA 1
ATOM 1532 C C . TYR B 1 29 ? 2.322 13.594 1.221 1 98.5 29 TYR B C 1
ATOM 1534 O O . TYR B 1 29 ? 2.229 14.805 1.017 1 98.5 29 TYR B O 1
ATOM 1542 N N . ARG B 1 30 ? 1.381 12.969 1.871 1 98.19 30 ARG B N 1
ATOM 1543 C CA . ARG B 1 30 ? 0.094 13.586 2.182 1 98.19 30 ARG B CA 1
ATOM 1544 C C . ARG B 1 30 ? 0.234 14.617 3.297 1 98.19 30 ARG B C 1
ATOM 1546 O O . ARG B 1 30 ? -0.424 15.656 3.275 1 98.19 30 ARG B O 1
ATOM 1553 N N . ILE B 1 31 ? 1.08 14.312 4.281 1 97.75 31 ILE B N 1
ATOM 1554 C CA . ILE B 1 31 ? 1.34 15.297 5.332 1 97.75 31 ILE B CA 1
ATOM 1555 C C . ILE B 1 31 ? 1.977 16.547 4.727 1 97.75 31 ILE B C 1
ATOM 1557 O O . ILE B 1 31 ? 1.557 17.672 5.02 1 97.75 31 ILE B O 1
ATOM 1561 N N . GLN B 1 32 ? 2.98 16.328 3.848 1 96.94 32 GLN B N 1
ATOM 1562 C CA . GLN B 1 32 ? 3.654 17.438 3.18 1 96.94 32 GLN B CA 1
ATOM 1563 C C . GLN B 1 32 ? 2.67 18.266 2.359 1 96.94 32 GLN B C 1
ATOM 1565 O O . GLN B 1 32 ? 2.686 19.5 2.42 1 96.94 32 GLN B O 1
ATOM 1570 N N . ASP B 1 33 ? 1.867 17.578 1.637 1 96 33 ASP B N 1
ATOM 1571 C CA . ASP B 1 33 ? 0.87 18.25 0.812 1 96 33 ASP B CA 1
ATOM 1572 C C . ASP B 1 33 ? -0.097 19.062 1.674 1 96 33 ASP B C 1
ATOM 1574 O O . ASP B 1 33 ? -0.409 20.219 1.354 1 96 33 ASP B O 1
ATOM 1578 N N . ASN B 1 34 ? -0.526 18.5 2.789 1 95.25 34 ASN B N 1
ATOM 1579 C CA . ASN B 1 34 ? -1.448 19.141 3.715 1 95.25 34 ASN B CA 1
ATOM 1580 C C . ASN B 1 34 ? -0.825 20.391 4.355 1 95.25 34 ASN B C 1
ATOM 1582 O O . ASN B 1 34 ? -1.527 21.344 4.676 1 95.25 34 ASN B O 1
ATOM 1586 N N . LYS B 1 35 ? 0.472 20.359 4.457 1 93.81 35 LYS B N 1
ATOM 1587 C CA . LYS B 1 35 ? 1.193 21.469 5.078 1 93.81 35 LYS B CA 1
ATOM 1588 C C . LYS B 1 35 ? 1.572 22.531 4.047 1 93.81 35 LYS B C 1
ATOM 1590 O O . LYS B 1 35 ? 2.188 23.547 4.383 1 93.81 35 LYS B O 1
ATOM 1595 N N . GLY B 1 36 ? 1.32 22.266 2.791 1 93.38 36 GLY B N 1
ATOM 1596 C CA . GLY B 1 36 ? 1.575 23.234 1.74 1 93.38 36 GLY B CA 1
ATOM 1597 C C . GLY B 1 36 ? 2.965 23.125 1.144 1 93.38 36 GLY B C 1
ATOM 1598 O O . GLY B 1 36 ? 3.396 24 0.386 1 93.38 36 GLY B O 1
ATOM 1599 N N . TRP B 1 37 ? 3.688 22.031 1.5 1 94.12 37 TRP B N 1
ATOM 1600 C CA . TRP B 1 37 ? 5 21.781 0.909 1 94.12 37 TRP B CA 1
ATOM 1601 C C . TRP B 1 37 ? 4.867 21.016 -0.396 1 94.12 37 TRP B C 1
ATOM 1603 O O . TRP B 1 37 ? 5.43 19.922 -0.538 1 94.12 37 TRP B O 1
ATOM 1613 N N . THR B 1 38 ? 4.258 21.594 -1.41 1 94.06 38 THR B N 1
ATOM 1614 C CA . THR B 1 38 ? 3.699 20.875 -2.551 1 94.06 38 THR B CA 1
ATOM 1615 C C . THR B 1 38 ? 4.809 20.328 -3.443 1 94.06 38 THR B C 1
ATOM 1617 O O . THR B 1 38 ? 4.688 19.25 -4.004 1 94.06 38 THR B O 1
ATOM 1620 N N . LYS B 1 39 ? 5.879 21.078 -3.617 1 94.25 39 LYS B N 1
ATOM 1621 C CA . LYS B 1 39 ? 6.984 20.594 -4.434 1 94.25 39 LYS B CA 1
ATOM 1622 C C . LYS B 1 39 ? 7.613 19.344 -3.816 1 94.25 39 LYS B C 1
ATOM 1624 O O . LYS B 1 39 ? 7.875 18.359 -4.516 1 94.25 39 LYS B O 1
ATOM 1629 N N . LEU B 1 40 ? 7.805 19.406 -2.564 1 96.31 40 LEU B N 1
ATOM 1630 C CA . LEU B 1 40 ? 8.352 18.266 -1.841 1 96.31 40 LEU B CA 1
ATOM 1631 C C . LEU B 1 40 ? 7.387 17.094 -1.87 1 96.31 40 LEU B C 1
ATOM 1633 O O . LEU B 1 40 ? 7.805 15.945 -2.055 1 96.31 40 LEU B O 1
ATOM 1637 N N . ALA B 1 41 ? 6.121 17.406 -1.664 1 96.88 41 ALA B N 1
ATOM 1638 C CA . ALA B 1 41 ? 5.086 16.375 -1.684 1 96.88 41 ALA B CA 1
ATOM 1639 C C . ALA B 1 41 ? 5.094 15.609 -3.004 1 96.88 41 ALA B C 1
ATOM 1641 O O . ALA B 1 41 ? 4.98 14.383 -3.021 1 96.88 41 ALA B O 1
ATOM 1642 N N . LYS B 1 42 ? 5.238 16.312 -4.082 1 96.69 42 LYS B N 1
ATOM 1643 C CA . LYS B 1 42 ? 5.27 15.688 -5.406 1 96.69 42 LYS B CA 1
ATOM 1644 C C . LYS B 1 42 ? 6.441 14.711 -5.527 1 96.69 42 LYS B C 1
ATOM 1646 O O . LYS B 1 42 ? 6.285 13.617 -6.062 1 96.69 42 LYS B O 1
ATOM 1651 N N . TYR B 1 43 ? 7.586 15.133 -5.059 1 97.31 43 TYR B N 1
ATOM 1652 C CA . TYR B 1 43 ? 8.758 14.266 -5.109 1 97.31 43 TYR B CA 1
ATOM 1653 C C . TYR B 1 43 ? 8.555 13.023 -4.242 1 97.31 43 TYR B C 1
ATOM 1655 O O . TYR B 1 43 ? 8.859 11.906 -4.668 1 97.31 43 TYR B O 1
ATOM 1663 N N . THR B 1 44 ? 8.062 13.242 -3.004 1 98.25 44 THR B N 1
ATOM 1664 C CA . THR B 1 44 ? 7.84 12.141 -2.072 1 98.25 44 THR B CA 1
ATOM 1665 C C . THR B 1 44 ? 6.832 11.148 -2.643 1 98.25 44 THR B C 1
ATOM 1667 O O . THR B 1 44 ? 7.004 9.93 -2.5 1 98.25 44 THR B O 1
ATOM 1670 N N . ARG B 1 45 ? 5.836 11.602 -3.287 1 98.06 45 ARG B N 1
ATOM 1671 C CA . ARG B 1 45 ? 4.867 10.742 -3.961 1 98.06 45 ARG B CA 1
ATOM 1672 C C . ARG B 1 45 ? 5.551 9.867 -5.008 1 98.06 45 ARG B C 1
ATOM 1674 O O . ARG B 1 45 ? 5.285 8.664 -5.086 1 98.06 45 ARG B O 1
ATOM 1681 N N . GLU B 1 46 ? 6.398 10.461 -5.781 1 98.31 46 GLU B N 1
ATOM 1682 C CA . GLU B 1 46 ? 7.121 9.719 -6.809 1 98.31 46 GLU B CA 1
ATOM 1683 C C . GLU B 1 46 ? 8.008 8.641 -6.191 1 98.31 46 GLU B C 1
ATOM 1685 O O . GLU B 1 46 ? 8.188 7.57 -6.773 1 98.31 46 GLU B O 1
ATOM 1690 N N . GLU B 1 47 ? 8.586 8.945 -5.031 1 98.06 47 GLU B N 1
ATOM 1691 C CA . GLU B 1 47 ? 9.359 7.93 -4.328 1 98.06 47 GLU B CA 1
ATOM 1692 C C . GLU B 1 47 ? 8.492 6.746 -3.922 1 98.06 47 GLU B C 1
ATOM 1694 O O . GLU B 1 47 ? 8.922 5.594 -3.992 1 98.06 47 GLU B O 1
ATOM 1699 N N . SER B 1 48 ? 7.273 7.023 -3.457 1 98.25 48 SER B N 1
ATOM 1700 C CA . SER B 1 48 ? 6.344 5.957 -3.102 1 98.25 48 SER B CA 1
ATOM 1701 C C . SER B 1 48 ? 6.016 5.086 -4.309 1 98.25 48 SER B C 1
ATOM 1703 O O . SER B 1 48 ? 5.938 3.861 -4.191 1 98.25 48 SER B O 1
ATOM 1705 N N . ILE B 1 49 ? 5.867 5.691 -5.465 1 97.81 49 ILE B N 1
ATOM 1706 C CA . ILE B 1 49 ? 5.57 4.977 -6.703 1 97.81 49 ILE B CA 1
ATOM 1707 C C . ILE B 1 49 ? 6.75 4.086 -7.082 1 97.81 49 ILE B C 1
ATOM 1709 O O . ILE B 1 49 ? 6.562 2.943 -7.508 1 97.81 49 ILE B O 1
ATOM 1713 N N . ASP B 1 50 ? 7.941 4.617 -6.871 1 98.19 50 ASP B N 1
ATOM 1714 C CA . ASP B 1 50 ? 9.133 3.82 -7.145 1 98.19 50 ASP B CA 1
ATOM 1715 C C . ASP B 1 50 ? 9.164 2.559 -6.285 1 98.19 50 ASP B C 1
ATOM 1717 O O . ASP B 1 50 ? 9.484 1.474 -6.773 1 98.19 50 ASP B O 1
ATOM 1721 N N . GLU B 1 51 ? 8.812 2.678 -5.035 1 98.81 51 GLU B N 1
ATOM 1722 C CA . GLU B 1 51 ? 8.781 1.523 -4.141 1 98.81 51 GLU B CA 1
ATOM 1723 C C . GLU B 1 51 ? 7.684 0.541 -4.543 1 98.81 51 GLU B C 1
ATOM 1725 O O . GLU B 1 51 ? 7.828 -0.668 -4.352 1 98.81 51 GLU B O 1
ATOM 1730 N N . MET B 1 52 ? 6.602 1.051 -5.102 1 98.44 52 MET B N 1
ATOM 1731 C CA . MET B 1 52 ? 5.547 0.172 -5.598 1 98.44 52 MET B CA 1
ATOM 1732 C C . MET B 1 52 ? 6.047 -0.679 -6.758 1 98.44 52 MET B C 1
ATOM 1734 O O . MET B 1 52 ? 5.699 -1.856 -6.867 1 98.44 52 MET B O 1
ATOM 1738 N N . LYS B 1 53 ? 6.855 -0.089 -7.602 1 98.62 53 LYS B N 1
ATOM 1739 C CA . LYS B 1 53 ? 7.445 -0.849 -8.695 1 98.62 53 LYS B CA 1
ATOM 1740 C C . LYS B 1 53 ? 8.359 -1.951 -8.18 1 98.62 53 LYS B C 1
ATOM 1742 O O . LYS B 1 53 ? 8.367 -3.062 -8.711 1 98.62 53 LYS B O 1
ATOM 1747 N N . HIS B 1 54 ? 9.164 -1.62 -7.141 1 98.88 54 HIS B N 1
ATOM 1748 C CA . HIS B 1 54 ? 10.008 -2.633 -6.523 1 98.88 54 HIS B CA 1
ATOM 1749 C C . HIS B 1 54 ? 9.18 -3.777 -5.957 1 98.88 54 HIS B C 1
ATOM 1751 O O . HIS B 1 54 ? 9.469 -4.949 -6.207 1 98.88 54 HIS B O 1
ATOM 1757 N N . ALA B 1 55 ? 8.148 -3.422 -5.23 1 98.81 55 ALA B N 1
ATOM 1758 C CA . ALA B 1 55 ? 7.277 -4.43 -4.637 1 98.81 55 ALA B CA 1
ATOM 1759 C C . ALA B 1 55 ? 6.66 -5.324 -5.707 1 98.81 55 ALA B C 1
ATOM 1761 O O . ALA B 1 55 ? 6.562 -6.539 -5.531 1 98.81 55 ALA B O 1
ATOM 1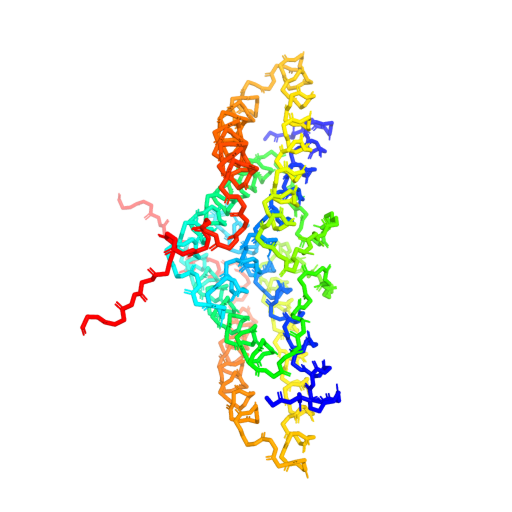762 N N . ASP B 1 56 ? 6.285 -4.715 -6.789 1 98.62 56 ASP B N 1
ATOM 1763 C CA . ASP B 1 56 ? 5.66 -5.453 -7.883 1 98.62 56 ASP B CA 1
ATOM 1764 C C . ASP B 1 56 ? 6.641 -6.449 -8.5 1 98.62 56 ASP B C 1
ATOM 1766 O O . ASP B 1 56 ? 6.289 -7.609 -8.734 1 98.62 56 ASP B O 1
ATOM 1770 N N . LYS B 1 57 ? 7.848 -6.008 -8.742 1 98.81 57 LYS B N 1
ATOM 1771 C CA . LYS B 1 57 ? 8.867 -6.887 -9.305 1 98.81 57 LYS B CA 1
ATOM 1772 C C . LYS B 1 57 ? 9.18 -8.047 -8.352 1 98.81 57 LYS B C 1
ATOM 1774 O O . LYS B 1 57 ? 9.352 -9.188 -8.797 1 98.81 57 LYS B O 1
ATOM 1779 N N . LEU B 1 58 ? 9.242 -7.75 -7.113 1 98.94 58 LEU B N 1
ATOM 1780 C CA . LEU B 1 58 ? 9.492 -8.781 -6.113 1 98.94 58 LEU B CA 1
ATOM 1781 C C . LEU B 1 58 ? 8.359 -9.805 -6.094 1 98.94 58 LEU B C 1
ATOM 1783 O O . LEU B 1 58 ? 8.602 -11.008 -6.035 1 98.94 58 LEU B O 1
ATOM 1787 N N . THR B 1 59 ? 7.137 -9.32 -6.156 1 98.81 59 THR B N 1
ATOM 1788 C CA . THR B 1 59 ? 5.961 -10.188 -6.141 1 98.81 59 THR B CA 1
ATOM 1789 C C . THR B 1 59 ? 5.977 -11.141 -7.332 1 98.81 59 THR B C 1
ATOM 1791 O O . THR B 1 59 ? 5.758 -12.344 -7.172 1 98.81 59 THR B O 1
ATOM 1794 N N . GLU B 1 60 ? 6.266 -10.57 -8.445 1 98.25 60 GLU B N 1
ATOM 1795 C CA . GLU B 1 60 ? 6.344 -11.383 -9.656 1 98.25 60 GLU B CA 1
ATOM 1796 C C . GLU B 1 60 ? 7.406 -12.469 -9.516 1 98.25 60 GLU B C 1
ATOM 1798 O O . GLU B 1 60 ? 7.16 -13.633 -9.859 1 98.25 60 GLU B O 1
ATOM 1803 N N . ARG B 1 61 ? 8.57 -12.141 -9.008 1 98.81 61 ARG B N 1
ATOM 1804 C CA . ARG B 1 61 ? 9.672 -13.094 -8.867 1 98.81 61 ARG B CA 1
ATOM 1805 C C . ARG B 1 61 ? 9.297 -14.211 -7.902 1 98.81 61 ARG B C 1
ATOM 1807 O O . ARG B 1 61 ? 9.562 -15.391 -8.172 1 98.81 61 ARG B O 1
ATOM 1814 N N . ILE B 1 62 ? 8.664 -13.859 -6.816 1 98.75 62 ILE B N 1
ATOM 1815 C CA . ILE B 1 62 ? 8.258 -14.844 -5.816 1 98.75 62 ILE B CA 1
ATOM 1816 C C . ILE B 1 62 ? 7.277 -15.836 -6.441 1 98.75 62 ILE B C 1
ATOM 1818 O O . ILE B 1 62 ? 7.414 -17.047 -6.266 1 98.75 62 ILE B O 1
ATOM 1822 N N . LEU B 1 63 ? 6.324 -15.312 -7.207 1 98 63 LEU B N 1
ATOM 1823 C CA . LEU B 1 63 ? 5.324 -16.172 -7.844 1 98 63 LEU B CA 1
ATOM 1824 C C . LEU B 1 63 ? 5.969 -17.078 -8.883 1 98 63 LEU B C 1
ATOM 1826 O O . LEU B 1 63 ? 5.621 -18.25 -8.984 1 98 63 LEU B O 1
ATOM 1830 N N . MET B 1 64 ? 6.898 -16.562 -9.602 1 97.12 64 MET B N 1
ATOM 1831 C CA . MET B 1 64 ? 7.59 -17.344 -10.609 1 97.12 64 MET B CA 1
ATOM 1832 C C . MET B 1 64 ? 8.336 -18.516 -9.977 1 97.12 64 MET B C 1
ATOM 1834 O O . MET B 1 64 ? 8.516 -19.562 -10.594 1 97.12 64 MET B O 1
ATOM 1838 N N . LEU B 1 65 ? 8.766 -18.344 -8.766 1 97.94 65 LEU B N 1
ATOM 1839 C CA . LEU B 1 65 ? 9.508 -19.375 -8.039 1 97.94 65 LEU B CA 1
ATOM 1840 C C . LEU B 1 65 ? 8.555 -20.266 -7.246 1 97.94 65 LEU B C 1
ATOM 1842 O O . LEU B 1 65 ? 8.984 -20.984 -6.34 1 97.94 65 LEU B O 1
ATOM 1846 N N . ASP B 1 66 ? 7.293 -20.141 -7.5 1 96.69 66 ASP B N 1
ATOM 1847 C CA . ASP B 1 66 ? 6.219 -20.922 -6.887 1 96.69 66 ASP B CA 1
ATOM 1848 C C . ASP B 1 66 ? 6.113 -20.609 -5.391 1 96.69 66 ASP B C 1
ATOM 1850 O O . ASP B 1 66 ? 5.742 -21.484 -4.602 1 96.69 66 ASP B O 1
ATOM 1854 N N . GLY B 1 67 ? 6.609 -19.391 -5.035 1 97.38 67 GLY B N 1
ATOM 1855 C CA . GLY B 1 67 ? 6.41 -18.906 -3.678 1 97.38 67 GLY B CA 1
ATOM 1856 C C . GLY B 1 67 ? 5.125 -18.125 -3.502 1 97.38 67 GLY B C 1
ATOM 1857 O O . GLY B 1 67 ? 4.371 -17.938 -4.457 1 97.38 67 GLY B O 1
ATOM 1858 N N . LEU B 1 68 ? 4.867 -17.734 -2.285 1 96.12 68 LEU B N 1
ATOM 1859 C CA . LEU B 1 68 ? 3.713 -16.906 -1.95 1 96.12 68 LEU B CA 1
ATOM 1860 C C . LEU B 1 68 ? 4.152 -15.555 -1.399 1 96.12 68 LEU B C 1
ATOM 1862 O O . LEU B 1 68 ? 4.711 -15.477 -0.302 1 96.12 68 LEU B O 1
ATOM 1866 N N . PRO B 1 69 ? 3.914 -14.5 -2.16 1 98.44 69 PRO B N 1
ATOM 1867 C CA . PRO B 1 69 ? 4.23 -13.172 -1.632 1 98.44 69 PRO B CA 1
ATOM 1868 C C . PRO B 1 69 ? 3.432 -12.828 -0.376 1 98.44 69 PRO B C 1
ATOM 1870 O O . PRO B 1 69 ? 2.221 -13.055 -0.331 1 98.44 69 PRO B O 1
ATOM 1873 N N . ASN B 1 70 ? 4.031 -12.336 0.634 1 98.38 70 ASN B N 1
ATOM 1874 C CA . ASN B 1 70 ? 3.367 -11.984 1.883 1 98.38 70 ASN B CA 1
ATOM 1875 C C . ASN B 1 70 ? 2.971 -10.508 1.908 1 98.38 70 ASN B C 1
ATOM 1877 O O . ASN B 1 70 ? 3.824 -9.633 2.07 1 98.38 70 ASN B O 1
ATOM 1881 N N . TYR B 1 71 ? 1.694 -10.25 1.866 1 98.5 71 TYR B N 1
ATOM 1882 C CA . TYR B 1 71 ? 1.167 -8.891 1.852 1 98.5 71 TYR B CA 1
ATOM 1883 C C . TYR B 1 71 ? 0.524 -8.539 3.188 1 98.5 71 TYR B C 1
ATOM 1885 O O . TYR B 1 71 ? -0.158 -7.52 3.307 1 98.5 71 TYR B O 1
ATOM 1893 N N . GLN B 1 72 ? 0.741 -9.398 4.199 1 97.81 72 GLN B N 1
ATOM 1894 C CA . GLN B 1 72 ? 0.154 -9.211 5.523 1 97.81 72 GLN B CA 1
ATOM 1895 C C . GLN B 1 72 ? 1.135 -8.516 6.461 1 97.81 72 GLN B C 1
ATOM 1897 O O . GLN B 1 72 ? 0.726 -7.895 7.445 1 97.81 72 GLN B O 1
ATOM 1902 N N . ARG B 1 73 ? 2.342 -8.594 6.129 1 97.19 73 ARG B N 1
ATOM 1903 C CA . ARG B 1 73 ? 3.379 -8.164 7.059 1 97.19 73 ARG B CA 1
ATOM 1904 C C . ARG B 1 73 ? 3.908 -6.781 6.684 1 97.19 73 ARG B C 1
ATOM 1906 O O . ARG B 1 73 ? 4.113 -6.492 5.504 1 97.19 73 ARG B O 1
ATOM 1913 N N . LEU B 1 74 ? 4.113 -5.938 7.652 1 98.31 74 LEU B N 1
ATOM 1914 C CA . LEU B 1 74 ? 4.824 -4.664 7.57 1 98.31 74 LEU B CA 1
ATOM 1915 C C . LEU B 1 74 ? 5.891 -4.566 8.656 1 98.31 74 LEU B C 1
ATOM 1917 O O . LEU B 1 74 ? 5.727 -5.125 9.742 1 98.31 74 LEU B O 1
ATOM 1921 N N . PHE B 1 75 ? 6.973 -3.947 8.312 1 98.44 75 PHE B N 1
ATOM 1922 C CA . PHE B 1 75 ? 7.832 -3.455 9.383 1 98.44 75 PHE B CA 1
ATOM 1923 C C . PHE B 1 75 ? 7.246 -2.193 10.008 1 98.44 75 PHE B C 1
ATOM 1925 O O . PHE B 1 75 ? 6.059 -1.907 9.844 1 98.44 75 PHE B O 1
ATOM 1932 N N . HIS B 1 76 ? 8.023 -1.562 10.828 1 97.88 76 HIS B N 1
ATOM 1933 C CA . HIS B 1 76 ? 7.559 -0.361 11.508 1 97.88 76 HIS B CA 1
ATOM 1934 C C . HIS B 1 76 ? 7.504 0.828 10.555 1 97.88 76 HIS B C 1
ATOM 1936 O O . HIS B 1 76 ? 8.516 1.201 9.961 1 97.88 76 HIS B O 1
ATOM 1942 N N . VAL B 1 77 ? 6.297 1.38 10.375 1 98.44 77 VAL B N 1
ATOM 1943 C CA . VAL B 1 77 ? 6.129 2.613 9.617 1 98.44 77 VAL B CA 1
ATOM 1944 C C . VAL B 1 77 ? 6.457 3.814 10.5 1 98.44 77 VAL B C 1
ATOM 1946 O O . VAL B 1 77 ? 5.777 4.066 11.492 1 98.44 77 VAL B O 1
ATOM 1949 N N . ARG B 1 78 ? 7.477 4.574 10.172 1 98.19 78 ARG B N 1
ATOM 1950 C CA . ARG B 1 78 ? 7.906 5.75 10.93 1 98.19 78 ARG B CA 1
ATOM 1951 C C . ARG B 1 78 ? 7.328 7.027 10.328 1 98.19 78 ARG B C 1
ATOM 1953 O O . ARG B 1 78 ? 7.527 7.309 9.141 1 98.19 78 ARG B O 1
ATOM 1960 N N . VAL B 1 79 ? 6.707 7.711 11.117 1 96.5 79 VAL B N 1
ATOM 1961 C CA . VAL B 1 79 ? 6.098 8.945 10.633 1 96.5 79 VAL B CA 1
ATOM 1962 C C . VAL B 1 79 ? 6.762 10.148 11.305 1 96.5 79 VAL B C 1
ATOM 1964 O O . VAL B 1 79 ? 6.832 10.219 12.531 1 96.5 79 VAL B O 1
ATOM 1967 N N . GLY B 1 80 ? 7.293 11 10.453 1 96.75 80 GLY B N 1
ATOM 1968 C CA . GLY B 1 80 ? 7.836 12.25 10.953 1 96.75 80 GLY B CA 1
ATOM 1969 C C . GLY B 1 80 ? 6.812 13.367 10.992 1 96.75 80 GLY B C 1
ATOM 1970 O O . GLY B 1 80 ? 5.945 13.453 10.125 1 96.75 80 GLY B O 1
ATOM 1971 N N . GLN B 1 81 ? 6.934 14.32 12 1 90.81 81 GLN B N 1
ATOM 1972 C CA . GLN B 1 81 ? 6.039 15.469 12.109 1 90.81 81 GLN B CA 1
ATOM 1973 C C . GLN B 1 81 ? 6.68 16.719 11.531 1 90.81 81 GLN B C 1
ATOM 1975 O O . GLN B 1 81 ? 5.984 17.703 11.219 1 90.81 81 GLN B O 1
ATOM 1980 N N . THR B 1 82 ? 7.969 16.734 11.5 1 96.06 82 THR B N 1
ATOM 1981 C CA . THR B 1 82 ? 8.727 17.781 10.828 1 96.06 82 THR B CA 1
ATOM 1982 C C . THR B 1 82 ? 9.398 17.234 9.57 1 96.06 82 THR B C 1
ATOM 1984 O O . THR B 1 82 ? 9.516 16.016 9.398 1 96.06 82 THR B O 1
ATOM 1987 N N . ILE B 1 83 ? 9.812 18.141 8.742 1 96.25 83 ILE B N 1
ATOM 1988 C CA . ILE B 1 83 ? 10.453 17.719 7.5 1 96.25 83 ILE B CA 1
ATOM 1989 C C . ILE B 1 83 ? 11.742 16.953 7.816 1 96.25 83 ILE B C 1
ATOM 1991 O O . ILE B 1 83 ? 12.055 15.961 7.16 1 96.25 83 ILE B O 1
ATOM 1995 N N . THR B 1 84 ? 12.5 17.438 8.789 1 98.19 84 THR B N 1
ATOM 1996 C CA . THR B 1 84 ? 13.719 16.766 9.211 1 98.19 84 THR B CA 1
ATOM 1997 C C . THR B 1 84 ? 13.414 15.336 9.672 1 98.19 84 THR B C 1
ATOM 1999 O O . THR B 1 84 ? 14.062 14.391 9.242 1 98.19 84 THR B O 1
ATOM 2002 N N . GLU B 1 85 ? 12.414 15.203 10.492 1 98.44 85 GLU B N 1
ATOM 2003 C CA . GLU B 1 85 ? 12.023 13.891 10.984 1 98.44 85 GLU B CA 1
ATOM 2004 C C . GLU B 1 85 ? 11.555 12.984 9.852 1 98.44 85 GLU B C 1
ATOM 2006 O O . GLU B 1 85 ? 11.82 11.781 9.859 1 98.44 85 GLU B O 1
ATOM 2011 N N . MET B 1 86 ? 10.773 13.562 8.906 1 98.5 86 MET B N 1
ATOM 2012 C CA . MET B 1 86 ? 10.312 12.789 7.762 1 98.5 86 MET B CA 1
ATOM 2013 C C . MET B 1 86 ? 11.492 12.25 6.957 1 98.5 86 MET B C 1
ATOM 2015 O O . MET B 1 86 ? 11.531 11.062 6.617 1 98.5 86 MET B O 1
ATOM 2019 N N . PHE B 1 87 ? 12.461 13.109 6.699 1 98.69 87 PHE B N 1
ATOM 2020 C CA . PHE B 1 87 ? 13.625 12.703 5.914 1 98.69 87 PHE B CA 1
ATOM 2021 C C . PHE B 1 87 ? 14.438 11.656 6.664 1 98.69 87 PHE B C 1
ATOM 2023 O O . PHE B 1 87 ? 14.938 10.703 6.066 1 98.69 87 PHE B O 1
ATOM 2030 N N . GLN B 1 88 ? 14.578 11.828 7.934 1 98.81 88 GLN B N 1
ATOM 2031 C CA . GLN B 1 88 ? 15.32 10.859 8.734 1 98.81 88 GLN B CA 1
ATOM 2032 C C . GLN B 1 88 ? 14.617 9.508 8.758 1 98.81 88 GLN B C 1
ATOM 2034 O O . GLN B 1 88 ? 15.266 8.461 8.648 1 98.81 88 GLN B O 1
ATOM 2039 N N . ALA B 1 89 ? 13.32 9.539 8.938 1 98.75 89 ALA B N 1
ATOM 2040 C CA . ALA B 1 89 ? 12.531 8.305 8.906 1 98.75 89 ALA B CA 1
ATOM 2041 C C . ALA B 1 89 ? 12.664 7.605 7.562 1 98.75 89 ALA B C 1
ATOM 2043 O O . ALA B 1 89 ? 12.875 6.391 7.508 1 98.75 89 ALA B O 1
ATOM 2044 N N . ASP B 1 90 ? 12.5 8.391 6.473 1 98.81 90 ASP B N 1
ATOM 2045 C CA . ASP B 1 90 ? 12.609 7.824 5.129 1 98.81 90 ASP B CA 1
ATOM 2046 C C . ASP B 1 90 ? 14.008 7.285 4.867 1 98.81 90 ASP B C 1
ATOM 2048 O O . ASP B 1 90 ? 14.172 6.242 4.227 1 98.81 90 ASP B O 1
ATOM 2052 N N . ARG B 1 91 ? 15.031 7.98 5.316 1 98.75 91 ARG B N 1
ATOM 2053 C CA . ARG B 1 91 ? 16.406 7.504 5.188 1 98.75 91 ARG B CA 1
ATOM 2054 C C . ARG B 1 91 ? 16.594 6.168 5.898 1 98.75 91 ARG B C 1
ATOM 2056 O O . ARG B 1 91 ? 17.266 5.27 5.383 1 98.75 91 ARG B O 1
ATOM 2063 N N . GLN B 1 92 ? 16.031 6.031 7.074 1 98.75 92 GLN B N 1
ATOM 2064 C CA . GLN B 1 92 ? 16.188 4.809 7.859 1 98.75 92 GLN B CA 1
ATOM 2065 C C . GLN B 1 92 ? 15.594 3.609 7.133 1 98.75 92 GLN B C 1
ATOM 2067 O O . GLN B 1 92 ? 16.172 2.523 7.133 1 98.75 92 GLN B O 1
ATOM 2072 N N . VAL B 1 93 ? 14.406 3.791 6.531 1 98.44 93 VAL B N 1
ATOM 2073 C CA . VAL B 1 93 ? 13.781 2.684 5.809 1 98.44 93 VAL B CA 1
ATOM 2074 C C . VAL B 1 93 ? 14.68 2.25 4.652 1 98.44 93 VAL B C 1
ATOM 2076 O O . VAL B 1 93 ? 14.797 1.056 4.363 1 98.44 93 VAL B O 1
ATOM 2079 N N . GLU B 1 94 ? 15.328 3.219 4.027 1 98.69 94 GLU B N 1
ATOM 2080 C CA . GLU B 1 94 ? 16.219 2.902 2.914 1 98.69 94 GLU B CA 1
ATOM 2081 C C . GLU B 1 94 ? 17.484 2.203 3.4 1 98.69 94 GLU B C 1
ATOM 2083 O O . GLU B 1 94 ? 17.984 1.293 2.74 1 98.69 94 GLU B O 1
ATOM 2088 N N . VAL B 1 95 ? 18.062 2.623 4.5 1 98.69 95 VAL B N 1
ATOM 2089 C CA . VAL B 1 95 ? 19.25 2 5.078 1 98.69 95 VAL B CA 1
ATOM 2090 C C . VAL B 1 95 ? 18.953 0.535 5.398 1 98.69 95 VAL B C 1
ATOM 2092 O O . VAL B 1 95 ? 19.766 -0.344 5.109 1 98.69 95 VAL B O 1
ATOM 2095 N N . GLU B 1 96 ? 17.844 0.283 5.945 1 98.75 96 GLU B N 1
ATOM 2096 C CA . GLU B 1 96 ? 17.438 -1.082 6.27 1 98.75 96 GLU B CA 1
ATOM 2097 C C . GLU B 1 96 ? 17.234 -1.913 5.004 1 98.75 96 GLU B C 1
ATOM 2099 O O . GLU B 1 96 ? 17.578 -3.098 4.973 1 98.75 96 GLU B O 1
ATOM 2104 N N . ALA B 1 97 ? 16.609 -1.265 3.977 1 98.75 97 ALA B N 1
ATOM 2105 C CA . ALA B 1 97 ? 16.453 -1.952 2.699 1 98.75 97 ALA B CA 1
ATOM 2106 C C . ALA B 1 97 ? 17.812 -2.359 2.123 1 98.75 97 ALA B C 1
ATOM 2108 O O . ALA B 1 97 ? 17.984 -3.494 1.671 1 98.75 97 ALA B O 1
ATOM 2109 N N . ILE B 1 98 ? 18.766 -1.455 2.133 1 98.81 98 ILE B N 1
ATOM 2110 C CA . ILE B 1 98 ? 20.094 -1.695 1.579 1 98.81 98 ILE B CA 1
ATOM 2111 C C . ILE B 1 98 ? 20.734 -2.871 2.301 1 98.81 98 ILE B C 1
ATOM 2113 O O . ILE B 1 98 ? 21.312 -3.754 1.663 1 98.81 98 ILE B O 1
ATOM 2117 N N . ASP B 1 99 ? 20.641 -2.844 3.594 1 98.81 99 ASP B N 1
ATOM 2118 C CA . ASP B 1 99 ? 21.203 -3.939 4.383 1 98.81 99 ASP B CA 1
ATOM 2119 C C . ASP B 1 99 ? 20.594 -5.277 3.963 1 98.81 99 ASP B C 1
ATOM 2121 O O . ASP B 1 99 ? 21.328 -6.238 3.707 1 98.81 99 ASP B O 1
ATOM 2125 N N . ARG B 1 100 ? 19.266 -5.402 3.838 1 98.75 100 ARG B N 1
ATOM 2126 C CA . ARG B 1 100 ? 18.562 -6.621 3.441 1 98.75 100 ARG B CA 1
ATOM 2127 C C . ARG B 1 100 ? 18.969 -7.051 2.035 1 98.75 100 ARG B C 1
ATOM 2129 O O . ARG B 1 100 ? 19.219 -8.234 1.789 1 98.75 100 ARG B O 1
ATOM 2136 N N . LEU B 1 101 ? 19.016 -6.031 1.174 1 98.94 101 LEU B N 1
ATOM 2137 C CA . LEU B 1 101 ? 19.328 -6.312 -0.221 1 98.94 101 LEU B CA 1
ATOM 2138 C C . LEU B 1 101 ? 20.734 -6.891 -0.349 1 98.94 101 LEU B C 1
ATOM 2140 O O . LEU B 1 101 ? 20.953 -7.883 -1.048 1 98.94 101 LEU B O 1
ATOM 2144 N N . LYS B 1 102 ? 21.719 -6.301 0.345 1 98.94 102 LYS B N 1
ATOM 2145 C CA . LYS B 1 102 ? 23.109 -6.766 0.273 1 98.94 102 LYS B CA 1
ATOM 2146 C C . LYS B 1 102 ? 23.234 -8.188 0.823 1 98.94 102 LYS B C 1
ATOM 2148 O O . LYS B 1 102 ? 23.891 -9.031 0.214 1 98.94 102 LYS B O 1
ATOM 2153 N N . ARG B 1 103 ? 22.656 -8.484 1.917 1 98.88 103 ARG B N 1
ATOM 2154 C CA . ARG B 1 103 ? 22.688 -9.828 2.482 1 98.88 103 ARG B CA 1
ATOM 2155 C C . ARG B 1 103 ? 22.031 -10.836 1.534 1 98.88 103 ARG B C 1
ATOM 2157 O O . ARG B 1 103 ? 22.547 -11.938 1.337 1 98.88 103 ARG B O 1
ATOM 2164 N N . GLY B 1 104 ? 20.844 -10.414 0.917 1 98.88 104 GLY B N 1
ATOM 2165 C CA . GLY B 1 104 ? 20.156 -11.289 -0.019 1 98.88 104 GLY B CA 1
ATOM 2166 C C . GLY B 1 104 ? 20.969 -11.594 -1.265 1 98.88 104 GLY B C 1
ATOM 2167 O O . GLY B 1 104 ? 21.016 -12.734 -1.722 1 98.88 104 GLY B O 1
ATOM 2168 N N . ILE B 1 105 ? 21.594 -10.547 -1.796 1 98.94 105 ILE B N 1
ATOM 2169 C CA . ILE B 1 105 ? 22.406 -10.703 -2.99 1 98.94 105 ILE B CA 1
ATOM 2170 C C . ILE B 1 105 ? 23.484 -11.758 -2.746 1 98.94 105 ILE B C 1
ATOM 2172 O O . ILE B 1 105 ? 23.703 -12.633 -3.588 1 98.94 105 ILE B O 1
ATOM 2176 N N . GLU B 1 106 ? 24.156 -11.703 -1.61 1 98.88 106 GLU B N 1
ATOM 2177 C CA . GLU B 1 106 ? 25.219 -12.664 -1.276 1 98.88 106 GLU B CA 1
ATOM 2178 C C . GLU B 1 106 ? 24.672 -14.094 -1.29 1 98.88 106 GLU B C 1
ATOM 2180 O O . GLU B 1 106 ? 25.281 -14.977 -1.901 1 98.88 106 GLU B O 1
ATOM 2185 N N . VAL B 1 107 ? 23.562 -14.336 -0.657 1 98.81 107 VAL B N 1
ATOM 2186 C CA . VAL B 1 107 ? 22.953 -15.656 -0.561 1 98.81 107 VAL B CA 1
ATOM 2187 C C . VAL B 1 107 ? 22.516 -16.125 -1.947 1 98.81 107 VAL B C 1
ATOM 2189 O O . VAL B 1 107 ? 22.781 -17.281 -2.328 1 98.81 107 VAL B O 1
ATOM 2192 N N . MET B 1 108 ? 21.875 -15.266 -2.729 1 98.81 108 MET B N 1
ATOM 2193 C CA . MET B 1 108 ? 21.359 -15.617 -4.047 1 98.81 108 MET B CA 1
ATOM 2194 C C . MET B 1 108 ? 22.484 -15.977 -5.008 1 98.81 108 MET B C 1
ATOM 2196 O O . MET B 1 108 ? 22.375 -16.953 -5.75 1 98.81 108 MET B O 1
ATOM 2200 N N . ARG B 1 109 ? 23.562 -15.195 -4.961 1 98.62 109 ARG B N 1
ATOM 2201 C CA . ARG B 1 109 ? 24.703 -15.492 -5.809 1 98.62 109 ARG B CA 1
ATOM 2202 C C . ARG B 1 109 ? 25.375 -16.797 -5.391 1 98.62 109 ARG B C 1
ATOM 2204 O O . ARG B 1 109 ? 25.734 -17.609 -6.238 1 98.62 109 ARG B O 1
ATOM 2211 N N . ALA B 1 110 ? 25.516 -17.016 -4.098 1 98.69 110 ALA B N 1
ATOM 2212 C CA . ALA B 1 110 ? 26.125 -18.25 -3.586 1 98.69 110 ALA B CA 1
ATOM 2213 C C . ALA B 1 110 ? 25.312 -19.469 -4.02 1 98.69 110 ALA B C 1
ATOM 2215 O O . ALA B 1 110 ? 25.891 -20.547 -4.262 1 98.69 110 ALA B O 1
ATOM 2216 N N . LYS B 1 111 ? 24.062 -19.281 -4.207 1 98.19 111 LYS B N 1
ATOM 2217 C CA . LYS B 1 111 ? 23.172 -20.391 -4.543 1 98.19 111 LYS B CA 1
ATOM 2218 C C . LYS B 1 111 ? 22.953 -20.484 -6.051 1 98.19 111 LYS B C 1
ATOM 2220 O O . LYS B 1 111 ? 22.188 -21.328 -6.52 1 98.19 111 LYS B O 1
ATOM 2225 N N . GLY B 1 112 ? 23.484 -19.625 -6.766 1 97.94 112 GLY B N 1
ATOM 2226 C CA . GLY B 1 112 ? 23.391 -19.641 -8.219 1 97.94 112 GLY B CA 1
ATOM 2227 C C . GLY B 1 112 ? 22.078 -19.094 -8.742 1 97.94 112 GLY B C 1
ATOM 2228 O O . GLY B 1 112 ? 21.719 -19.359 -9.898 1 97.94 112 GLY B O 1
ATOM 2229 N N . ASP B 1 113 ? 21.25 -18.469 -7.965 1 98.19 113 ASP B N 1
ATOM 2230 C CA . ASP B 1 113 ? 20.047 -17.781 -8.406 1 98.19 113 ASP B CA 1
ATOM 2231 C C . ASP B 1 113 ? 20.359 -16.391 -8.961 1 98.19 113 ASP B C 1
ATOM 2233 O O . ASP B 1 113 ? 20.094 -15.383 -8.312 1 98.19 113 ASP B O 1
ATOM 2237 N N . ILE B 1 114 ? 20.797 -16.344 -10.156 1 98.5 114 ILE B N 1
ATOM 2238 C CA . ILE B 1 114 ? 21.328 -15.156 -10.805 1 98.5 114 ILE B CA 1
ATOM 2239 C C . ILE B 1 114 ? 20.203 -14.148 -11.039 1 98.5 114 ILE B C 1
ATOM 2241 O O . ILE B 1 114 ? 20.391 -12.945 -10.836 1 98.5 114 ILE B O 1
ATOM 2245 N N . THR B 1 115 ? 19.031 -14.625 -11.445 1 98.5 115 THR B N 1
ATOM 2246 C CA . THR B 1 115 ? 17.906 -13.75 -11.766 1 98.5 115 THR B CA 1
ATOM 2247 C C . THR B 1 115 ? 17.453 -12.984 -10.531 1 98.5 115 THR B C 1
ATOM 2249 O O . THR B 1 115 ? 17.25 -11.766 -10.594 1 98.5 115 THR B O 1
ATOM 2252 N N . SER B 1 116 ? 17.281 -13.68 -9.406 1 98.81 116 SER B N 1
ATOM 2253 C CA . SER B 1 116 ? 16.891 -13.008 -8.164 1 98.81 116 SER B CA 1
ATOM 2254 C C . SER B 1 116 ? 17.984 -12.039 -7.699 1 98.81 116 SER B C 1
ATOM 2256 O O . SER B 1 116 ? 17.672 -10.938 -7.234 1 98.81 116 SER B O 1
ATOM 2258 N N . ALA B 1 117 ? 19.234 -12.438 -7.805 1 98.88 117 ALA B N 1
ATOM 2259 C CA . ALA B 1 117 ? 20.344 -11.555 -7.438 1 98.88 117 ALA B CA 1
ATOM 2260 C C . ALA B 1 117 ? 20.328 -10.273 -8.266 1 98.88 117 ALA B C 1
ATOM 2262 O O . ALA B 1 117 ? 20.516 -9.18 -7.734 1 98.88 117 ALA B O 1
ATOM 2263 N N . ASN B 1 118 ? 20.125 -10.391 -9.562 1 98.94 118 ASN B N 1
ATOM 2264 C CA . ASN B 1 118 ? 20.062 -9.234 -10.438 1 98.94 118 ASN B CA 1
ATOM 2265 C C . ASN B 1 118 ? 18.922 -8.297 -10.047 1 98.94 118 ASN B C 1
ATOM 2267 O O . ASN B 1 118 ? 19.078 -7.074 -10.078 1 98.94 118 ASN B O 1
ATOM 2271 N N . LEU B 1 119 ? 17.781 -8.852 -9.719 1 98.88 119 LEU B N 1
ATOM 2272 C CA . LEU B 1 119 ? 16.641 -8.055 -9.266 1 98.88 119 LEU B CA 1
ATOM 2273 C C . LEU B 1 119 ? 17 -7.258 -8.016 1 98.88 119 LEU B C 1
ATOM 2275 O O . LEU B 1 119 ? 16.75 -6.055 -7.941 1 98.88 119 LEU B O 1
ATOM 2279 N N . PHE B 1 120 ? 17.625 -7.934 -7.059 1 98.94 120 PHE B N 1
ATOM 2280 C CA . PHE B 1 120 ? 18.047 -7.27 -5.828 1 98.94 120 PHE B CA 1
ATOM 2281 C C . PHE B 1 120 ? 19.062 -6.168 -6.121 1 98.94 120 PHE B C 1
ATOM 2283 O O . PHE B 1 120 ? 19.016 -5.098 -5.516 1 98.94 120 PHE B O 1
ATOM 2290 N N . GLU B 1 121 ? 20 -6.414 -6.973 1 98.94 121 GLU B N 1
ATOM 2291 C CA . GLU B 1 121 ? 21.016 -5.426 -7.32 1 98.94 121 GLU B CA 1
ATOM 2292 C C . GLU B 1 121 ? 20.391 -4.203 -7.988 1 98.94 121 GLU B C 1
ATOM 2294 O O . GLU B 1 121 ? 20.812 -3.072 -7.754 1 98.94 121 GLU B O 1
ATOM 2299 N N . GLU B 1 122 ? 19.391 -4.426 -8.812 1 98.88 122 GLU B N 1
ATOM 2300 C CA . GLU B 1 122 ? 18.656 -3.318 -9.422 1 98.88 122 GLU B CA 1
ATOM 2301 C C . GLU B 1 122 ? 17.984 -2.457 -8.367 1 98.88 122 GLU B C 1
ATOM 2303 O O . GLU B 1 122 ? 18.094 -1.229 -8.391 1 98.88 122 GLU B O 1
ATOM 2308 N N . ILE B 1 123 ? 17.266 -3.105 -7.441 1 98.88 123 ILE B N 1
ATOM 2309 C CA . ILE B 1 123 ? 16.578 -2.383 -6.375 1 98.88 123 ILE B CA 1
ATOM 2310 C C . ILE B 1 123 ? 17.609 -1.668 -5.496 1 98.88 123 ILE B C 1
ATOM 2312 O O . ILE B 1 123 ? 17.406 -0.52 -5.098 1 98.88 123 ILE B O 1
ATOM 2316 N N . LEU B 1 124 ? 18.734 -2.338 -5.191 1 98.88 124 LEU B N 1
ATOM 2317 C CA . LEU B 1 124 ? 19.812 -1.768 -4.383 1 98.88 124 LEU B CA 1
ATOM 2318 C C . LEU B 1 124 ? 20.312 -0.459 -4.984 1 98.88 124 LEU B C 1
ATOM 2320 O O . LEU B 1 124 ? 20.453 0.539 -4.277 1 98.88 124 LEU B O 1
ATOM 2324 N N . ALA B 1 125 ? 20.562 -0.444 -6.273 1 98.75 125 ALA B N 1
ATOM 2325 C CA . ALA B 1 125 ? 21.031 0.763 -6.949 1 98.75 125 ALA B CA 1
ATOM 2326 C C . ALA B 1 125 ? 20.047 1.91 -6.777 1 98.75 125 ALA B C 1
ATOM 2328 O O . ALA B 1 125 ? 20.438 3.051 -6.531 1 98.75 125 ALA B O 1
ATOM 2329 N N . ASP B 1 126 ? 18.812 1.611 -6.863 1 98.5 126 ASP B N 1
ATOM 2330 C CA . ASP B 1 126 ? 17.781 2.627 -6.699 1 98.5 126 ASP B CA 1
ATOM 2331 C C . ASP B 1 126 ? 17.719 3.131 -5.262 1 98.5 126 ASP B C 1
ATOM 2333 O O . ASP B 1 126 ? 17.609 4.336 -5.023 1 98.5 126 ASP B O 1
ATOM 2337 N N . GLU B 1 127 ? 17.781 2.182 -4.301 1 98.62 127 GLU B N 1
ATOM 2338 C CA . GLU B 1 127 ? 17.75 2.58 -2.898 1 98.62 127 GLU B CA 1
ATOM 2339 C C . GLU B 1 127 ? 18.922 3.48 -2.551 1 98.62 127 GLU B C 1
ATOM 2341 O O . GLU B 1 127 ? 18.797 4.391 -1.729 1 98.62 127 GLU B O 1
ATOM 2346 N N . GLU B 1 128 ? 20.078 3.186 -3.111 1 98.31 128 GLU B N 1
ATOM 2347 C CA . GLU B 1 128 ? 21.25 4.039 -2.895 1 98.31 128 GLU B CA 1
ATOM 2348 C C . GLU B 1 128 ? 21 5.453 -3.416 1 98.31 128 GLU B C 1
ATOM 2350 O O . GLU B 1 128 ? 21.453 6.43 -2.82 1 98.31 128 GLU B O 1
ATOM 2355 N N . HIS B 1 129 ? 20.281 5.57 -4.52 1 97.94 129 HIS B N 1
ATOM 2356 C CA . HIS B 1 129 ? 19.922 6.883 -5.027 1 97.94 129 HIS B CA 1
ATOM 2357 C C . HIS B 1 129 ? 18.953 7.594 -4.078 1 97.94 129 HIS B C 1
ATOM 2359 O O .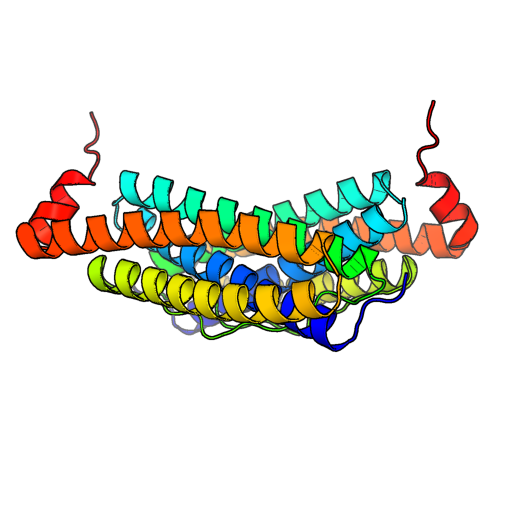 HIS B 1 129 ? 19.047 8.812 -3.893 1 97.94 129 HIS B O 1
ATOM 2365 N N . HIS B 1 130 ? 17.984 6.875 -3.502 1 98.12 130 HIS B N 1
ATOM 2366 C CA . HIS B 1 130 ? 17.078 7.457 -2.523 1 98.12 130 HIS B CA 1
ATOM 2367 C C . HIS B 1 130 ? 17.844 8.016 -1.323 1 98.12 130 HIS B C 1
ATOM 2369 O O . HIS B 1 130 ? 17.562 9.125 -0.871 1 98.12 130 HIS B O 1
ATOM 2375 N N . ILE B 1 131 ? 18.828 7.238 -0.843 1 98.19 131 ILE B N 1
ATOM 2376 C CA . ILE B 1 131 ? 19.625 7.656 0.308 1 98.19 131 ILE B CA 1
ATOM 2377 C C . ILE B 1 131 ? 20.406 8.922 -0.04 1 98.19 131 ILE B C 1
ATOM 2379 O O . ILE B 1 131 ? 20.469 9.859 0.759 1 98.19 131 ILE B O 1
ATOM 2383 N N . ASP B 1 132 ? 21.016 8.906 -1.227 1 98.25 132 ASP B N 1
ATOM 2384 C CA . ASP B 1 132 ? 21.781 10.07 -1.662 1 98.25 132 ASP B CA 1
ATOM 2385 C C . ASP B 1 132 ? 20.922 11.328 -1.654 1 98.25 132 ASP B C 1
ATOM 2387 O O . ASP B 1 132 ? 21.359 12.383 -1.177 1 98.25 132 ASP B O 1
ATOM 2391 N N . TYR B 1 133 ? 19.734 11.25 -2.209 1 98.38 133 TYR B N 1
ATOM 2392 C CA . TYR B 1 133 ? 18.797 12.367 -2.195 1 98.38 133 TYR B CA 1
ATOM 2393 C C . TYR B 1 133 ? 18.484 12.797 -0.768 1 98.38 133 TYR B C 1
ATOM 2395 O O . TYR B 1 133 ? 18.578 13.984 -0.438 1 98.38 133 TYR B O 1
ATOM 2403 N N . LEU B 1 134 ? 18.172 11.859 0.097 1 98.62 134 LEU B N 1
ATOM 2404 C CA . LEU B 1 134 ? 17.766 12.156 1.466 1 98.62 134 LEU B CA 1
ATOM 2405 C C . LEU B 1 134 ? 18.906 12.773 2.254 1 98.62 134 LEU B C 1
ATOM 2407 O O . LEU B 1 134 ? 18.703 13.719 3.025 1 98.62 134 LEU B O 1
ATOM 2411 N N . ASP B 1 135 ? 20.125 12.234 2.08 1 98.5 135 ASP B N 1
ATOM 2412 C CA . ASP B 1 135 ? 21.312 12.797 2.719 1 98.5 135 ASP B CA 1
ATOM 2413 C C . ASP B 1 135 ? 21.531 14.25 2.279 1 98.5 135 ASP B C 1
ATOM 2415 O O . ASP B 1 135 ? 21.828 15.109 3.105 1 98.5 135 ASP B O 1
ATOM 2419 N N . THR B 1 136 ? 21.375 14.469 0.975 1 98.25 136 THR B N 1
ATOM 2420 C CA . THR B 1 136 ? 21.531 15.812 0.44 1 98.25 136 THR B CA 1
ATOM 2421 C C . THR B 1 136 ? 20.516 16.766 1.066 1 98.25 136 THR B C 1
ATOM 2423 O O . THR B 1 136 ? 20.859 17.875 1.476 1 98.25 136 THR B O 1
ATOM 2426 N N . GLN B 1 137 ? 19.25 16.375 1.153 1 97.81 137 GLN B N 1
ATOM 2427 C CA . GLN B 1 137 ? 18.188 17.203 1.735 1 97.81 137 GLN B CA 1
ATOM 2428 C C . GLN B 1 137 ? 18.469 17.5 3.205 1 97.81 137 GLN B C 1
ATOM 2430 O O . GLN B 1 137 ? 18.297 18.641 3.658 1 97.81 137 GLN B O 1
ATOM 2435 N N . LEU B 1 138 ? 18.906 16.453 3.934 1 98.38 138 LEU B N 1
ATOM 2436 C CA . LEU B 1 138 ? 19.219 16.625 5.348 1 98.38 138 LEU B CA 1
ATOM 2437 C C . LEU B 1 138 ? 20.391 17.578 5.539 1 98.38 138 LEU B C 1
ATOM 2439 O O . LEU B 1 138 ? 20.391 18.391 6.465 1 98.38 138 LEU B O 1
ATOM 2443 N N . GLU B 1 139 ? 21.391 17.5 4.699 1 98.19 139 GLU B N 1
ATOM 2444 C CA . GLU B 1 139 ? 22.516 18.438 4.746 1 98.19 139 GLU B CA 1
ATOM 2445 C C . GLU B 1 139 ? 22.062 19.859 4.469 1 98.19 139 GLU B C 1
ATOM 2447 O O . GLU B 1 139 ? 22.531 20.812 5.105 1 98.19 139 GLU B O 1
ATOM 2452 N N . LEU B 1 140 ? 21.188 20.047 3.459 1 97.06 140 LEU B N 1
ATOM 2453 C CA . LEU B 1 140 ? 20.641 21.359 3.146 1 97.06 140 LEU B CA 1
ATOM 2454 C C . LEU B 1 140 ? 19.891 21.938 4.348 1 97.06 140 LEU B C 1
ATOM 2456 O O . LEU B 1 140 ? 20.031 23.125 4.66 1 97.06 140 LEU B O 1
ATOM 2460 N N . ILE B 1 141 ? 19.094 21.094 5.039 1 97.31 141 ILE B N 1
ATOM 2461 C CA . ILE B 1 141 ? 18.359 21.531 6.215 1 97.31 141 ILE B CA 1
ATOM 2462 C C . ILE B 1 141 ? 19.328 21.938 7.316 1 97.31 141 ILE B C 1
ATOM 2464 O O . ILE B 1 141 ? 19.125 22.938 8.008 1 97.31 141 ILE B O 1
ATOM 2468 N N . GLU B 1 142 ? 20.391 21.125 7.508 1 97.19 142 GLU B N 1
ATOM 2469 C CA . GLU B 1 142 ? 21.406 21.438 8.5 1 97.19 142 GLU B CA 1
ATOM 2470 C C . GLU B 1 142 ? 22.078 22.781 8.211 1 97.19 142 GLU B C 1
ATOM 2472 O O . GLU B 1 142 ? 22.359 23.547 9.133 1 97.19 142 GLU B O 1
ATOM 2477 N N . SER B 1 143 ? 22.266 23.141 6.992 1 96.88 143 SER B N 1
ATOM 2478 C CA . SER B 1 143 ? 22.953 24.359 6.582 1 96.88 143 SER B CA 1
ATOM 2479 C C . SER B 1 143 ? 22.031 25.562 6.648 1 96.88 143 SER B C 1
ATOM 2481 O O . SER B 1 143 ? 22.438 26.656 7.051 1 96.88 143 SER B O 1
ATOM 2483 N N . LEU B 1 144 ? 20.781 25.391 6.297 1 95.81 144 LEU B N 1
ATOM 2484 C CA . LEU B 1 144 ? 19.875 26.516 6.102 1 95.81 144 LEU B CA 1
ATOM 2485 C C . LEU B 1 144 ? 18.969 26.719 7.32 1 95.81 144 LEU B C 1
ATOM 2487 O O . LEU B 1 144 ? 18.516 27.828 7.586 1 95.81 144 LEU B O 1
ATOM 2491 N N . GLY B 1 145 ? 18.781 25.562 8.062 1 96.12 145 GLY B N 1
ATOM 2492 C CA . GLY B 1 145 ? 17.672 25.5 9 1 96.12 145 GLY B CA 1
ATOM 2493 C C . GLY B 1 145 ? 16.344 25.156 8.336 1 96.12 145 GLY B C 1
ATOM 2494 O O . GLY B 1 145 ? 16.141 25.453 7.156 1 96.12 145 GLY B O 1
ATOM 2495 N N . GLU B 1 146 ? 15.445 24.484 9.008 1 94.06 146 GLU B N 1
ATOM 2496 C CA . GLU B 1 146 ? 14.203 23.953 8.445 1 94.06 146 GLU B CA 1
ATOM 2497 C C . GLU B 1 146 ? 13.344 25.078 7.863 1 94.06 146 GLU B C 1
ATOM 2499 O O . GLU B 1 146 ? 12.727 24.906 6.805 1 94.06 146 GLU B O 1
ATOM 2504 N N . ALA B 1 147 ? 13.305 26.234 8.57 1 93.75 147 ALA B N 1
ATOM 2505 C CA . ALA B 1 147 ? 12.438 27.328 8.141 1 93.75 147 ALA B CA 1
ATOM 2506 C C . ALA B 1 147 ? 12.844 27.828 6.762 1 93.75 147 ALA B C 1
ATOM 2508 O O . ALA B 1 147 ? 11.992 27.984 5.875 1 93.75 147 ALA B O 1
ATOM 2509 N N . LEU B 1 148 ? 14.062 28.125 6.574 1 94.19 148 LEU B N 1
ATOM 2510 C CA . LEU B 1 148 ? 14.555 28.594 5.285 1 94.19 148 LEU B CA 1
ATOM 2511 C C . LEU B 1 148 ? 14.422 27.516 4.223 1 94.19 148 LEU B C 1
ATOM 2513 O O . LEU B 1 148 ? 14.094 27.797 3.07 1 94.19 148 LEU B O 1
ATOM 2517 N N . TYR B 1 149 ? 14.727 26.312 4.598 1 95.69 149 TYR B N 1
ATOM 2518 C CA . TYR B 1 149 ? 14.547 25.188 3.688 1 95.69 149 TYR B CA 1
ATOM 2519 C C . TYR B 1 149 ? 13.117 25.125 3.176 1 95.69 149 TYR B C 1
ATOM 2521 O O . TYR B 1 149 ? 12.883 25.031 1.968 1 95.69 149 TYR B O 1
ATOM 2529 N N . ILE B 1 150 ? 12.156 25.172 4.074 1 93.19 150 ILE B N 1
ATOM 2530 C CA . ILE B 1 150 ? 10.734 25.078 3.75 1 93.19 150 ILE B CA 1
ATOM 2531 C C . ILE B 1 150 ? 10.344 26.25 2.836 1 93.19 150 ILE B C 1
ATOM 2533 O O . ILE B 1 150 ? 9.508 26.078 1.938 1 93.19 150 ILE B O 1
ATOM 2537 N N . SER B 1 151 ? 10.977 27.359 3.01 1 91.75 151 SER B N 1
ATOM 2538 C CA . SER B 1 151 ? 10.648 28.531 2.207 1 91.75 151 SER B CA 1
ATOM 2539 C C . SER B 1 151 ? 10.953 28.297 0.732 1 91.75 151 SER B C 1
ATOM 2541 O O . SER B 1 151 ? 10.375 28.953 -0.139 1 91.75 151 SER B O 1
ATOM 2543 N N . THR B 1 152 ? 11.898 27.375 0.453 1 87.12 152 THR B N 1
ATOM 2544 C CA . THR B 1 152 ? 12.258 27.062 -0.926 1 87.12 152 THR B CA 1
ATOM 2545 C C . THR B 1 152 ? 11.25 26.094 -1.538 1 87.12 152 THR B C 1
ATOM 2547 O O . THR B 1 152 ? 11.242 25.891 -2.752 1 87.12 152 THR B O 1
ATOM 2550 N N . LEU B 1 153 ? 10.422 25.484 -0.744 1 82.25 153 LEU B N 1
ATOM 2551 C CA . LEU B 1 153 ? 9.523 24.406 -1.161 1 82.25 153 LEU B CA 1
ATOM 2552 C C . LEU B 1 153 ? 8.109 24.938 -1.362 1 82.25 153 LEU B C 1
ATOM 2554 O O . LEU B 1 153 ? 7.238 24.2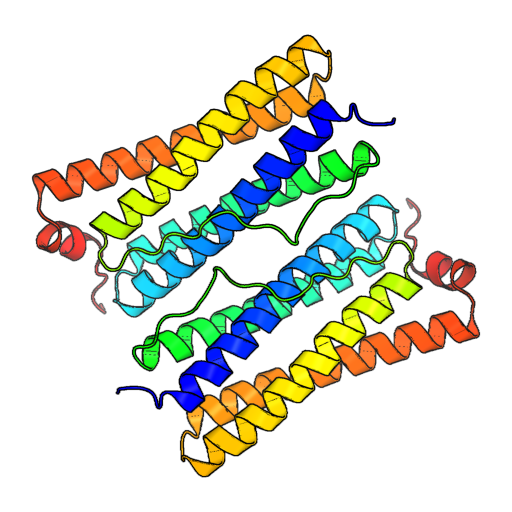03 -1.856 1 82.25 153 LEU B O 1
ATOM 2558 N N . ILE B 1 154 ? 7.875 26.094 -0.954 1 79.81 154 ILE B N 1
ATOM 2559 C CA . ILE B 1 154 ? 6.52 26.625 -0.975 1 79.81 154 ILE B CA 1
ATOM 2560 C C . ILE B 1 154 ? 6.262 27.328 -2.311 1 79.81 154 ILE B C 1
ATOM 2562 O O . ILE B 1 154 ? 7.172 27.922 -2.891 1 79.81 154 ILE B O 1
ATOM 2566 N N . GLU B 1 155 ? 5.23 26.75 -3.016 1 73.5 155 GLU B N 1
ATOM 2567 C CA . GLU B 1 155 ? 4.766 27.484 -4.188 1 73.5 155 GLU B CA 1
ATOM 2568 C C . GLU B 1 155 ? 3.646 28.453 -3.82 1 73.5 155 GLU B C 1
ATOM 2570 O O . GLU B 1 155 ? 2.693 28.094 -3.135 1 73.5 155 GLU B O 1
ATOM 2575 N N . GLN B 1 156 ? 3.922 29.766 -3.926 1 65.75 156 GLN B N 1
ATOM 2576 C CA . GLN B 1 156 ? 2.902 30.797 -3.736 1 65.75 156 GLN B CA 1
ATOM 2577 C C . GLN B 1 156 ? 2.057 30.969 -4.992 1 65.75 156 GLN B C 1
ATOM 2579 O O . GLN B 1 156 ? 2.525 30.703 -6.105 1 65.75 156 GLN B O 1
ATOM 2584 N N . PRO B 1 157 ? 0.627 31.047 -4.684 1 59.12 157 PRO B N 1
ATOM 2585 C CA . PRO B 1 157 ? -0.196 31.344 -5.855 1 59.12 157 PRO B CA 1
ATOM 2586 C C . PRO B 1 157 ? 0.366 32.469 -6.695 1 59.12 157 PRO B C 1
ATOM 2588 O O . PRO B 1 157 ? 0.963 33.406 -6.156 1 59.12 157 PRO B O 1
ATOM 2591 N N . SER B 1 158 ? 0.617 32.125 -8.008 1 47.56 158 SER B N 1
ATOM 2592 C CA . SER B 1 158 ? 0.883 33.281 -8.891 1 47.56 158 SER B CA 1
ATOM 2593 C C . SER B 1 158 ? -0.365 34.125 -9.086 1 47.56 158 SER B C 1
ATOM 2595 O O . SER B 1 158 ? -1.482 33.594 -9.109 1 47.56 158 SER B O 1
#

Foldseek 3Di:
DADDPVLLVLLQVLLQLLLLLLVLLQVQLVLCVVVQLPQVSVVSNVVSVVSVVLNVVSCVVCVVNVHHRDPPHHDDRQHDPAPLSSLVSSLVSLVVSLVSLVVSLVVCVVVVVVVSNVSSVVVNVVSVVSNVVSVVLNVVCVVQPRVRSSVVRHDDDD/DADDPVLLVLLQVLLQLLLLLLVLLQVQLVLCVVVQLPQVSVVSNVVSVVSVVLNVVSCVVCVVNVHHRDPPHHDDRQHDPAPLSSLVSSLVSLVVSLVSLVVSLVVCVVVVVVVSNVSSVVVNVVSVVSNVVSVVLNVVCVVQPRVRSSVVRHDDDD

pLDDT: mean 96.35, std 6.86, range [47.56, 98.94]

InterPro domains:
  IPR002024 Bacterioferritin [PIRSF002560] (1-156)
  IPR002024 Bacterioferritin [PR00601] (3-22)
  IPR002024 Bacterioferritin [PR00601] (23-43)
  IPR002024 Bacterioferritin [PR00601] (44-64)
  IPR002024 Bacterioferritin [PR00601] (65-85)
  IPR002024 Bacterioferritin [PR00601] (86-106)
  IPR002024 Bacterioferritin [PR00601] (107-127)
  IPR002024 Bacterioferritin [PR00601] (128-149)
  IPR002024 Bacterioferritin [TIGR00754] (1-155)
  IPR002024 Bacterioferritin [cd00907] (2-150)
  IPR008331 Ferritin/DPS domain [PF00210] (9-142)
  IPR009040 Ferritin-like diiron domain [PS50905] (1-145)
  IPR009078 Ferritin-like superfamily [SSF47240] (1-154)
  IPR012347 Ferritin-like [G3DSA:1.20.1260.10] (1-157)